Protein AF-A0A2E8R1P9-F1 (afdb_monomer_lite)

Radius of gyration: 27.0 Å; chains: 1; bounding box: 56×32×76 Å

Foldseek 3Di:
DLQVVLVVCVVVVNLVSSLVSLVVVCVVPVLPLSSLQSNLVSCVSVVVLVSSLVSLLSSCVNDQDDRCVVVVVPDPCLPSQLVSLVSSVVPPPLRLNSLQSNLVSCVVVVNLVSSLVSLVPRDPYDLVSLLSSLQSQLVSCVSVVNNVSNVVSNVSSVVSVCVDPVNVVPDPVVVVVLLVVLVVQPDPVLLVLAADADADPQAAAEEAQDDPPPVVVVCVVQVVDPLAQEDAAFCLLVQLQVPQPPPPNSNRHDYHVNLVVSVVSSCVSCVVRDDPNRHYYYYHHVCVSVVSVSCRSHPVHHYD

Secondary structure (DSSP, 8-state):
-HHHHHHHHHHTT-HHHHHHHHHHHHHH-TT-HHHHHHHHHHHHHTT-HHHHHHHHHHHHHHSSSSSSHHHHTT-S-HHHHHHHHHHHHTSS---HHHHHHHHHHHHHHT-HHHHHHHHTT--S--HHHHHHHHHHHHHHHHHTT-HHHHHHHHHHHHHHHHHSGGGTT--HHHHHHHHHHHHHH--HHHHHTSPP-PPPSSPPEEE-S--STTHHHHHHHHHT-TTEEEEES--HHHHHHTTSTTTTGGGTT--HHHHHHHHHHHHHHHGGG--TTPEEEEE-GGGGGGHHHHHHHSTT-EE-

pLDDT: mean 81.42, std 13.29, range [42.59, 97.38]

Sequence (304 aa):
MHNNLGTVWRDLRRVAEAAEAFRGALSLKPDFVKAHNNLGHALFDLGELDEAIAAFCRALELATCINLAGLSERANRVDITRKAIDRGLAIPAHDASLHLLAAKCEWCEGDFEAAVGRLEKVTGADERIAIEIAFELGQLHERLDAPERAMTAFTKGNRLASELPAHRAIDKNEFLGLIHAIDTASTPEWIEGWTSAPPAEDPPIFLLGFPRSGTTLTEQILAAHLALATIDEKPTLDAMLAEVPGYPAGMAGLGEAQVAALRGVYANAVAPFAAPGARIVDKMPLNIIHAAAMHRFFPGAKLV

Structure (mmCIF, N/CA/C/O backbone):
data_AF-A0A2E8R1P9-F1
#
_entry.id   AF-A0A2E8R1P9-F1
#
loop_
_atom_site.group_PDB
_atom_site.id
_atom_site.type_symbol
_atom_site.label_atom_id
_atom_site.label_alt_id
_atom_site.label_comp_id
_atom_site.label_asym_id
_atom_site.label_entity_id
_atom_site.label_seq_id
_atom_site.pdbx_PDB_ins_code
_atom_site.Cartn_x
_atom_site.Cartn_y
_atom_site.Cartn_z
_atom_site.occupancy
_atom_site.B_iso_or_equiv
_atom_site.auth_seq_id
_atom_site.auth_comp_id
_atom_site.auth_asym_id
_atom_site.auth_atom_id
_atom_site.pdbx_PDB_model_num
ATOM 1 N N . MET A 1 1 ? -6.010 15.146 -31.967 1.00 58.19 1 MET A N 1
ATOM 2 C CA . MET A 1 1 ? -7.208 14.329 -32.273 1.00 58.19 1 MET A CA 1
ATOM 3 C C . MET A 1 1 ? -6.854 12.874 -32.577 1.00 58.19 1 MET A C 1
ATOM 5 O O . MET A 1 1 ? -7.388 11.997 -31.916 1.00 58.19 1 MET A O 1
ATOM 9 N N . HIS A 1 2 ? -5.909 12.613 -33.487 1.00 68.69 2 HIS A N 1
ATOM 10 C CA . HIS A 1 2 ? -5.575 11.259 -33.958 1.00 68.69 2 HIS A CA 1
ATOM 11 C C . HIS A 1 2 ? -5.086 10.268 -32.881 1.00 68.69 2 HIS A C 1
ATOM 13 O O . HIS A 1 2 ? -5.498 9.117 -32.902 1.00 68.69 2 HIS A O 1
ATOM 19 N N . ASN A 1 3 ? -4.315 10.698 -31.873 1.00 63.34 3 ASN A N 1
ATOM 20 C CA . ASN A 1 3 ? -3.900 9.795 -30.785 1.00 63.34 3 ASN A CA 1
ATOM 21 C C . ASN A 1 3 ? -5.069 9.317 -29.907 1.00 63.34 3 ASN A C 1
ATOM 23 O O . ASN A 1 3 ? -5.127 8.150 -29.547 1.00 63.34 3 ASN A O 1
ATOM 27 N N . ASN A 1 4 ? -6.008 10.200 -29.559 1.00 68.19 4 ASN A N 1
ATOM 28 C CA . ASN A 1 4 ? -7.157 9.795 -28.742 1.00 68.19 4 ASN A CA 1
ATOM 29 C C . ASN A 1 4 ? -8.099 8.894 -29.549 1.00 68.19 4 ASN A C 1
ATOM 31 O O . ASN A 1 4 ? -8.647 7.944 -29.005 1.00 68.19 4 ASN A O 1
ATOM 35 N N . LEU A 1 5 ? -8.218 9.151 -30.855 1.00 76.38 5 LEU A N 1
ATOM 36 C CA . LEU A 1 5 ? -8.931 8.283 -31.786 1.00 76.38 5 LEU A CA 1
ATOM 37 C C . LEU A 1 5 ? -8.288 6.887 -31.866 1.00 76.38 5 LEU A C 1
ATOM 39 O O . LEU A 1 5 ? -8.998 5.894 -31.782 1.00 76.38 5 LEU A O 1
ATOM 43 N N . GLY A 1 6 ? -6.957 6.803 -31.951 1.00 72.56 6 GLY A N 1
ATOM 44 C CA . GLY A 1 6 ? -6.234 5.528 -31.923 1.00 72.56 6 GLY A CA 1
ATOM 45 C C . GLY A 1 6 ? -6.447 4.743 -30.624 1.00 72.56 6 GLY A C 1
ATOM 46 O O . GLY A 1 6 ? -6.637 3.531 -30.670 1.00 72.56 6 GLY A O 1
ATOM 47 N N . THR A 1 7 ? -6.504 5.418 -29.469 1.00 68.69 7 THR A N 1
ATOM 48 C CA . THR A 1 7 ? -6.853 4.761 -28.197 1.00 68.69 7 THR A CA 1
ATOM 49 C C . THR A 1 7 ? -8.260 4.166 -28.241 1.00 68.69 7 THR A C 1
ATOM 51 O O . THR A 1 7 ? -8.431 3.002 -27.897 1.00 68.69 7 THR A O 1
ATOM 54 N N . VAL A 1 8 ? -9.245 4.924 -28.736 1.00 76.12 8 VAL A N 1
ATOM 55 C CA . VAL A 1 8 ? -10.633 4.449 -28.879 1.00 76.12 8 VAL A CA 1
ATOM 56 C C . VAL A 1 8 ? -10.711 3.236 -29.813 1.00 76.12 8 VAL A C 1
ATOM 58 O O . VAL A 1 8 ? -11.402 2.270 -29.504 1.00 76.12 8 VAL A O 1
ATOM 61 N N . TRP A 1 9 ? -9.971 3.230 -30.925 1.00 76.12 9 TRP A N 1
ATOM 62 C CA . TRP A 1 9 ? -9.925 2.076 -31.832 1.00 76.12 9 TRP A CA 1
ATOM 63 C C . TRP A 1 9 ? -9.319 0.828 -31.188 1.00 76.12 9 TRP A C 1
ATOM 65 O O . TRP A 1 9 ? -9.836 -0.274 -31.378 1.00 76.12 9 TRP A O 1
ATOM 75 N N . ARG A 1 10 ? -8.268 0.996 -30.380 1.00 66.31 10 ARG A N 1
ATOM 76 C CA . ARG A 1 10 ? -7.652 -0.107 -29.637 1.00 66.31 10 ARG A CA 1
ATOM 77 C C . ARG A 1 10 ? -8.607 -0.696 -28.597 1.00 66.31 10 ARG A C 1
ATOM 79 O O . ARG A 1 10 ? -8.709 -1.918 -28.501 1.00 66.31 10 ARG A O 1
ATOM 86 N N . ASP A 1 11 ? -9.348 0.147 -27.878 1.00 70.62 11 ASP A N 1
ATOM 87 C CA . ASP A 1 11 ? -10.355 -0.292 -26.900 1.00 70.62 11 ASP A CA 1
ATOM 88 C C . ASP A 1 11 ? -11.513 -1.049 -27.582 1.00 70.62 11 ASP A C 1
ATOM 90 O O . ASP A 1 11 ? -12.077 -1.985 -27.017 1.00 70.62 11 ASP A O 1
ATOM 94 N N . LEU A 1 12 ? -11.795 -0.723 -28.849 1.00 78.50 12 LEU A N 1
ATOM 95 C CA . LEU A 1 12 ? -12.725 -1.443 -29.724 1.00 78.50 12 LEU A CA 1
ATOM 96 C C . LEU A 1 12 ? -12.114 -2.682 -30.412 1.00 78.50 12 LEU A C 1
ATOM 98 O O . LEU A 1 12 ? -12.748 -3.243 -31.305 1.00 78.50 12 LEU A O 1
ATOM 102 N N . ARG A 1 13 ? -10.902 -3.120 -30.030 1.00 76.00 13 ARG A N 1
ATOM 103 C CA . ARG A 1 13 ? -10.154 -4.252 -30.631 1.00 76.00 13 ARG A CA 1
ATOM 104 C C . ARG A 1 13 ? -9.859 -4.097 -32.134 1.00 76.00 13 ARG A C 1
ATOM 106 O O . ARG A 1 13 ? -9.511 -5.069 -32.800 1.00 76.00 13 ARG A O 1
ATOM 113 N N . ARG A 1 14 ? -9.955 -2.882 -32.675 1.00 81.88 14 ARG A N 1
ATOM 114 C CA . ARG A 1 14 ? -9.673 -2.544 -34.079 1.00 81.88 14 ARG A CA 1
ATOM 115 C C . ARG A 1 14 ? -8.242 -2.038 -34.207 1.00 81.88 14 ARG A C 1
ATOM 117 O O . ARG A 1 14 ? -7.970 -0.841 -34.290 1.00 81.88 14 ARG A O 1
ATOM 124 N N . VAL A 1 15 ? -7.313 -2.982 -34.091 1.00 76.19 15 VAL A N 1
ATOM 125 C CA . VAL A 1 15 ? -5.888 -2.703 -33.876 1.00 76.19 15 VAL A CA 1
ATOM 126 C C . VAL A 1 15 ? -5.211 -2.106 -35.120 1.00 76.19 15 VAL A C 1
ATOM 128 O O . VAL A 1 15 ? -4.392 -1.199 -34.986 1.00 76.19 15 VAL A O 1
ATOM 131 N N . ALA A 1 16 ? -5.597 -2.530 -36.327 1.00 84.69 16 ALA A N 1
ATOM 132 C CA . ALA A 1 16 ? -5.058 -1.989 -37.580 1.00 84.69 16 ALA A CA 1
ATOM 133 C C . ALA A 1 16 ? -5.421 -0.506 -37.763 1.00 84.69 16 ALA A C 1
ATOM 135 O O . ALA A 1 16 ? -4.580 0.329 -38.087 1.00 84.69 16 ALA A O 1
ATOM 136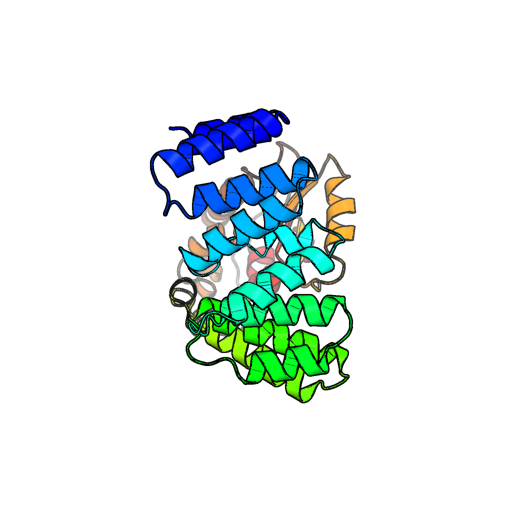 N N . GLU A 1 17 ? -6.668 -0.150 -37.465 1.00 84.00 17 GLU A N 1
ATOM 137 C CA . GLU A 1 17 ? -7.154 1.225 -37.532 1.00 84.00 17 GLU A CA 1
ATOM 138 C C . GLU A 1 17 ? -6.561 2.102 -36.423 1.00 84.00 17 GLU A C 1
ATOM 140 O O . GLU A 1 17 ? -6.338 3.298 -36.626 1.00 84.00 17 GLU A O 1
ATOM 145 N N . ALA A 1 18 ? -6.251 1.510 -35.266 1.00 81.94 18 ALA A N 1
ATOM 146 C CA . ALA A 1 18 ? -5.497 2.180 -34.216 1.00 81.94 18 ALA A CA 1
ATOM 147 C C . ALA A 1 18 ? -4.072 2.524 -34.682 1.00 81.94 18 ALA A C 1
ATOM 149 O O . ALA A 1 18 ? -3.645 3.668 -34.510 1.00 81.94 18 ALA A O 1
ATOM 150 N N . ALA A 1 19 ? -3.363 1.582 -35.317 1.00 87.25 19 ALA A N 1
ATOM 151 C CA . ALA A 1 19 ? -2.020 1.805 -35.855 1.00 87.25 19 ALA A CA 1
ATOM 152 C C . ALA A 1 19 ? -2.002 2.941 -36.892 1.00 87.25 19 ALA A C 1
ATOM 154 O O . ALA A 1 19 ? -1.191 3.861 -36.776 1.00 87.25 19 ALA A O 1
ATOM 155 N N . GLU A 1 20 ? -2.952 2.959 -37.829 1.00 89.19 20 GLU A N 1
ATOM 156 C CA . GLU A 1 20 ? -3.088 4.043 -38.812 1.00 89.19 20 GLU A CA 1
ATOM 157 C C . GLU A 1 20 ? -3.389 5.399 -38.162 1.00 89.19 20 GLU A C 1
ATOM 159 O O . GLU A 1 20 ? -2.803 6.424 -38.520 1.00 89.19 20 GLU A O 1
ATOM 164 N N . ALA A 1 21 ? -4.248 5.425 -37.140 1.00 85.50 21 ALA A N 1
ATOM 165 C CA . ALA A 1 21 ? -4.516 6.645 -36.389 1.00 85.50 21 ALA A CA 1
ATOM 166 C C . ALA A 1 21 ? -3.265 7.158 -35.651 1.00 85.50 21 ALA A C 1
ATOM 168 O O . ALA A 1 21 ? -3.039 8.370 -35.595 1.00 85.50 21 ALA A O 1
ATOM 169 N N . PHE A 1 22 ? -2.419 6.272 -35.117 1.00 84.88 22 PHE A N 1
ATOM 170 C CA . PHE A 1 22 ? -1.153 6.676 -34.505 1.00 84.88 22 PHE A CA 1
ATOM 171 C C . PHE A 1 22 ? -0.118 7.123 -35.545 1.00 84.88 22 PHE A C 1
ATOM 173 O O . PHE A 1 22 ? 0.503 8.165 -35.336 1.00 84.88 22 PHE A O 1
ATOM 180 N N . ARG A 1 23 ? 0.010 6.441 -36.694 1.00 90.12 23 ARG A N 1
ATOM 181 C CA . ARG A 1 23 ? 0.847 6.891 -37.827 1.00 90.12 23 ARG A CA 1
ATOM 182 C C . ARG A 1 23 ? 0.425 8.291 -38.298 1.00 90.12 23 ARG A C 1
ATOM 184 O O . ARG A 1 23 ? 1.276 9.162 -38.457 1.00 90.12 23 ARG A O 1
ATOM 191 N N . GLY A 1 24 ? -0.879 8.561 -38.392 1.00 87.19 24 GLY A N 1
ATOM 192 C CA . GLY A 1 24 ? -1.413 9.896 -38.693 1.00 87.19 24 GLY A CA 1
ATOM 193 C C . GLY A 1 24 ? -1.165 10.937 -37.591 1.00 87.19 24 GLY A C 1
ATOM 194 O O . GLY A 1 24 ? -0.965 12.119 -37.865 1.00 87.19 24 GLY A O 1
ATOM 195 N N . ALA A 1 25 ? -1.128 10.531 -36.318 1.00 84.00 25 ALA A N 1
ATOM 196 C CA . ALA A 1 25 ? -0.704 11.425 -35.238 1.00 84.00 25 ALA A CA 1
ATOM 197 C C . ALA A 1 25 ? 0.782 11.803 -35.371 1.00 84.00 25 ALA A C 1
ATOM 199 O O . ALA A 1 25 ? 1.143 12.953 -35.117 1.00 84.00 25 ALA A O 1
ATOM 200 N N . LEU A 1 26 ? 1.617 10.856 -35.800 1.00 86.38 26 LEU A N 1
ATOM 201 C CA . LEU A 1 26 ? 3.054 11.037 -35.994 1.00 86.38 26 LEU A CA 1
ATOM 202 C C . LEU A 1 26 ? 3.403 11.807 -37.267 1.00 86.38 26 LEU A C 1
ATOM 204 O O . LEU A 1 26 ? 4.366 12.564 -37.258 1.00 86.38 26 LEU A O 1
ATOM 208 N N . SER A 1 27 ? 2.608 11.702 -38.334 1.00 87.31 27 SER A N 1
ATOM 209 C CA . SER A 1 27 ? 2.796 12.541 -39.525 1.00 87.31 27 SER A CA 1
ATOM 210 C C . SER A 1 27 ? 2.558 14.025 -39.229 1.00 87.31 27 SER A C 1
ATOM 212 O O . SER A 1 27 ? 3.154 14.887 -39.866 1.00 87.31 27 SER A O 1
ATOM 214 N N . LEU A 1 28 ? 1.692 14.328 -38.256 1.00 85.56 28 LEU A N 1
ATOM 215 C CA . LEU A 1 28 ? 1.418 15.693 -37.798 1.00 85.56 28 LEU A CA 1
ATOM 216 C C . LEU A 1 28 ? 2.409 16.165 -36.732 1.00 85.56 28 LEU A C 1
ATOM 218 O O . LEU A 1 28 ? 2.755 17.343 -36.691 1.00 85.56 28 LEU A O 1
ATOM 222 N N . LYS A 1 29 ? 2.837 15.258 -35.851 1.00 78.06 29 LYS A N 1
ATOM 223 C CA . LYS A 1 29 ? 3.802 15.541 -34.792 1.00 78.06 29 LYS A CA 1
ATOM 224 C C . LYS A 1 29 ? 4.815 14.387 -34.673 1.00 78.06 29 LYS A C 1
ATOM 226 O O . LYS A 1 29 ? 4.595 13.468 -33.880 1.00 78.06 29 LYS A O 1
ATOM 231 N N . PRO A 1 30 ? 5.924 14.429 -35.440 1.00 81.25 30 PRO A N 1
ATOM 232 C CA . PRO A 1 30 ? 6.900 13.334 -35.508 1.00 81.25 30 PRO A CA 1
ATOM 233 C C . PRO A 1 30 ? 7.638 13.048 -34.199 1.00 81.25 30 PRO A C 1
ATOM 235 O O . PRO A 1 30 ? 8.170 11.956 -34.015 1.00 81.25 30 PRO A O 1
ATOM 238 N N . ASP A 1 31 ? 7.678 14.014 -33.287 1.00 76.69 31 ASP A N 1
ATOM 239 C CA . ASP A 1 31 ? 8.280 13.924 -31.958 1.00 76.69 31 ASP A CA 1
ATOM 240 C C . ASP A 1 31 ? 7.262 13.515 -30.871 1.00 76.69 31 ASP A C 1
ATOM 242 O O . ASP A 1 31 ? 7.547 13.578 -29.675 1.00 76.69 31 ASP A O 1
ATOM 246 N N . PHE A 1 32 ? 6.045 13.094 -31.246 1.00 79.56 32 PHE A N 1
ATOM 247 C CA . PHE A 1 32 ? 5.008 12.776 -30.269 1.00 79.56 32 PHE A CA 1
ATOM 248 C C . PHE A 1 32 ? 5.195 11.398 -29.626 1.00 79.56 32 PHE A C 1
ATOM 250 O O . PHE A 1 32 ? 4.604 10.399 -30.031 1.00 79.56 32 PHE A O 1
ATOM 257 N N . VAL A 1 33 ? 5.959 11.382 -28.538 1.00 71.44 33 VAL A N 1
ATOM 258 C CA . VAL A 1 33 ? 6.283 10.220 -27.692 1.00 71.44 33 VAL A CA 1
ATOM 259 C C . VAL A 1 33 ? 5.095 9.285 -27.448 1.00 71.44 33 VAL A C 1
ATOM 261 O O . VAL A 1 33 ? 5.195 8.078 -27.655 1.00 71.44 33 VAL A O 1
ATOM 264 N N . LYS A 1 34 ? 3.947 9.823 -27.010 1.00 73.06 34 LYS A N 1
ATOM 265 C CA . LYS A 1 34 ? 2.776 9.002 -26.663 1.00 73.06 34 LYS A CA 1
ATOM 266 C C . LYS A 1 34 ? 2.204 8.277 -27.885 1.00 73.06 34 LYS A C 1
ATOM 268 O O . LYS A 1 34 ? 1.755 7.144 -27.747 1.00 73.06 34 LYS A O 1
ATOM 273 N N . ALA A 1 35 ? 2.251 8.904 -29.061 1.00 78.88 35 ALA A N 1
ATOM 274 C CA . ALA A 1 35 ? 1.820 8.274 -30.304 1.00 78.88 35 ALA A CA 1
ATOM 275 C C . ALA A 1 35 ? 2.811 7.201 -30.774 1.00 78.88 35 ALA A C 1
ATOM 277 O O . ALA A 1 35 ? 2.356 6.145 -31.192 1.00 78.88 35 ALA A O 1
ATOM 278 N N . HIS A 1 36 ? 4.126 7.405 -30.622 1.00 77.00 36 HIS A N 1
ATOM 279 C CA . HIS A 1 36 ? 5.129 6.358 -30.883 1.00 77.00 36 HIS A CA 1
ATOM 280 C C . HIS A 1 36 ? 4.940 5.141 -29.975 1.00 77.00 36 HIS A C 1
ATOM 282 O O . HIS A 1 36 ? 4.923 4.010 -30.452 1.00 77.00 36 HIS A O 1
ATOM 288 N N . ASN A 1 37 ? 4.697 5.362 -28.681 1.00 69.62 37 ASN A N 1
ATOM 289 C CA . ASN A 1 37 ? 4.437 4.266 -27.752 1.00 69.62 37 ASN A CA 1
ATOM 290 C C . ASN A 1 37 ? 3.146 3.504 -28.085 1.00 69.62 37 ASN A C 1
ATOM 292 O O . ASN A 1 37 ? 3.112 2.277 -28.117 1.00 69.62 37 ASN A O 1
ATOM 296 N N . ASN A 1 38 ? 2.063 4.238 -28.329 1.00 75.56 38 ASN A N 1
ATOM 297 C CA . ASN A 1 38 ? 0.786 3.622 -28.658 1.00 75.56 38 ASN A CA 1
ATOM 298 C C . ASN A 1 38 ? 0.820 2.901 -30.015 1.00 75.56 38 ASN A C 1
ATOM 300 O O . ASN A 1 38 ? 0.183 1.857 -30.152 1.00 75.56 38 ASN A O 1
ATOM 304 N N . LEU A 1 39 ? 1.593 3.416 -30.979 1.00 80.31 39 LEU A N 1
ATOM 305 C CA . LEU A 1 39 ? 1.866 2.747 -32.248 1.00 80.31 39 LEU A CA 1
ATOM 306 C C . LEU A 1 39 ? 2.623 1.437 -32.025 1.00 80.31 39 LEU A C 1
ATOM 308 O O . LEU A 1 39 ? 2.191 0.414 -32.541 1.00 80.31 39 LEU A O 1
ATOM 312 N N . GLY A 1 40 ? 3.685 1.442 -31.215 1.00 74.06 40 GLY A N 1
ATOM 313 C CA . GLY A 1 40 ? 4.427 0.224 -30.888 1.00 74.06 40 GLY A CA 1
ATOM 314 C C . GLY A 1 40 ? 3.523 -0.873 -30.316 1.00 74.06 40 GLY A C 1
ATOM 315 O O . GLY A 1 40 ? 3.608 -2.024 -30.737 1.00 74.06 40 GLY A O 1
ATOM 316 N N . HIS A 1 41 ? 2.592 -0.519 -29.421 1.00 65.19 41 HIS A N 1
ATOM 317 C CA . HIS A 1 41 ? 1.617 -1.479 -28.889 1.00 65.19 41 HIS A CA 1
ATOM 318 C C . HIS A 1 41 ? 0.646 -1.995 -29.958 1.00 65.19 41 HIS A C 1
ATOM 320 O O . HIS A 1 41 ? 0.375 -3.189 -30.001 1.00 65.19 41 HIS A O 1
ATOM 326 N N . ALA A 1 42 ? 0.135 -1.120 -30.829 1.00 74.69 42 ALA A N 1
ATOM 327 C CA . ALA A 1 42 ? -0.771 -1.534 -31.899 1.00 74.69 42 ALA A CA 1
ATOM 328 C C . ALA A 1 42 ? -0.078 -2.464 -32.914 1.00 74.69 42 ALA A C 1
ATOM 330 O O . ALA A 1 42 ? -0.650 -3.469 -33.315 1.00 74.69 42 ALA A O 1
ATOM 331 N N . LEU A 1 43 ? 1.172 -2.177 -33.285 1.00 74.56 43 LEU A N 1
ATOM 332 C CA . LEU A 1 43 ? 1.963 -3.014 -34.195 1.00 74.56 43 LEU A CA 1
ATOM 333 C C . LEU A 1 43 ? 2.332 -4.362 -33.567 1.00 74.56 43 LEU A C 1
ATOM 335 O O . LEU A 1 43 ? 2.314 -5.387 -34.243 1.00 74.56 43 LEU A O 1
ATOM 339 N N . PHE A 1 44 ? 2.598 -4.378 -32.259 1.00 61.34 44 PHE A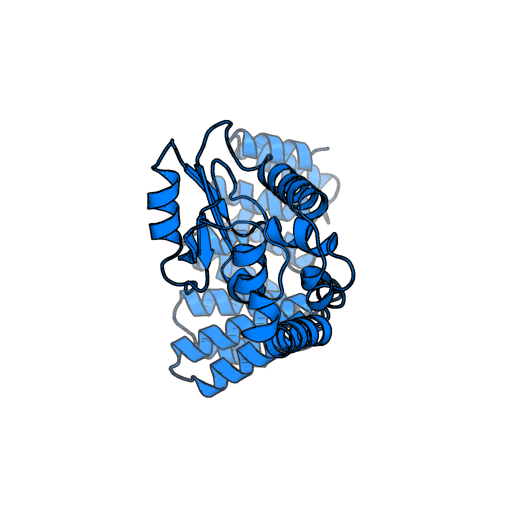 N 1
ATOM 340 C CA . PHE A 1 44 ? 2.807 -5.612 -31.506 1.00 61.34 44 PHE A CA 1
ATOM 341 C C . PHE A 1 44 ? 1.566 -6.513 -31.538 1.00 61.34 44 PHE A C 1
ATOM 343 O O . PHE A 1 44 ? 1.675 -7.695 -31.861 1.00 61.34 44 PHE A O 1
ATOM 350 N N . ASP A 1 45 ? 0.386 -5.947 -31.273 1.00 65.00 45 ASP A N 1
ATOM 351 C CA . ASP A 1 45 ? -0.891 -6.668 -31.310 1.00 65.00 45 ASP A CA 1
ATOM 352 C C . ASP A 1 45 ? -1.234 -7.191 -32.728 1.00 65.00 45 ASP A C 1
ATOM 354 O O . ASP A 1 45 ? -1.976 -8.164 -32.861 1.00 65.00 45 ASP A O 1
ATOM 358 N N . LEU A 1 46 ? -0.672 -6.585 -33.784 1.00 74.00 46 LEU A N 1
ATOM 359 C CA . LEU A 1 46 ? -0.779 -7.032 -35.185 1.00 74.00 46 LEU A CA 1
ATOM 360 C C . LEU A 1 46 ? 0.285 -8.068 -35.591 1.00 74.00 46 LEU A C 1
ATOM 362 O O . LEU A 1 46 ? 0.186 -8.650 -36.670 1.00 74.00 46 LEU A O 1
ATOM 366 N N . GLY A 1 47 ? 1.296 -8.311 -34.753 1.00 67.19 47 GLY A N 1
ATOM 367 C CA . GLY A 1 47 ? 2.430 -9.183 -35.074 1.00 67.19 47 GLY A CA 1
ATOM 368 C C . GLY A 1 47 ? 3.502 -8.540 -35.969 1.00 67.19 47 GLY A C 1
ATOM 369 O O . GLY A 1 47 ? 4.416 -9.235 -36.411 1.00 67.19 47 GLY A O 1
ATOM 370 N N . GLU A 1 48 ? 3.441 -7.228 -36.211 1.00 73.75 48 GLU A N 1
ATOM 371 C CA . GLU A 1 48 ? 4.423 -6.454 -36.988 1.00 73.75 48 GLU A CA 1
ATOM 372 C C . GLU A 1 48 ? 5.619 -6.064 -36.105 1.00 73.75 48 GLU A C 1
ATOM 374 O O . GLU A 1 48 ? 5.823 -4.910 -35.721 1.00 73.75 48 GLU A O 1
ATOM 379 N N . LEU A 1 49 ? 6.406 -7.071 -35.725 1.00 57.25 49 LEU A N 1
ATOM 380 C CA . LEU A 1 49 ? 7.383 -6.956 -34.640 1.00 57.25 49 LEU A CA 1
ATOM 381 C C . LEU A 1 49 ? 8.520 -5.961 -34.919 1.00 57.25 49 LEU A C 1
ATOM 383 O O . LEU A 1 49 ? 8.891 -5.203 -34.025 1.00 57.25 49 LEU A O 1
ATOM 387 N N . ASP A 1 50 ? 9.069 -5.935 -36.134 1.00 64.62 50 ASP A N 1
ATOM 388 C CA . ASP A 1 50 ? 10.196 -5.049 -36.466 1.00 64.62 50 ASP A CA 1
ATOM 389 C C . ASP A 1 50 ? 9.790 -3.566 -36.447 1.00 64.62 50 ASP A C 1
ATOM 391 O O . ASP A 1 50 ? 10.542 -2.707 -35.975 1.00 64.62 50 ASP A O 1
ATOM 395 N N . GLU A 1 51 ? 8.572 -3.264 -36.895 1.00 70.00 51 GLU A N 1
ATOM 396 C CA . GLU A 1 51 ? 8.019 -1.909 -36.879 1.00 70.00 51 GLU A CA 1
ATOM 397 C C . GLU A 1 51 ? 7.594 -1.489 -35.470 1.00 70.00 51 GLU A C 1
ATOM 399 O O . GLU A 1 51 ? 7.812 -0.341 -35.076 1.00 70.00 51 GLU A O 1
ATOM 404 N N . ALA A 1 52 ? 7.063 -2.426 -34.676 1.00 61.59 52 ALA A N 1
ATOM 405 C CA . ALA A 1 52 ? 6.779 -2.201 -33.263 1.00 61.59 52 ALA A CA 1
ATOM 406 C C . ALA A 1 52 ? 8.054 -1.802 -32.504 1.00 61.59 52 ALA A C 1
ATOM 408 O O . ALA A 1 52 ? 8.057 -0.800 -31.788 1.00 61.59 52 ALA A O 1
ATOM 409 N N . ILE A 1 53 ? 9.159 -2.530 -32.719 1.00 62.28 53 ILE A N 1
ATOM 410 C CA . ILE A 1 53 ? 10.472 -2.208 -32.139 1.00 62.28 53 ILE A CA 1
ATOM 411 C C . ILE A 1 53 ? 10.918 -0.811 -32.569 1.00 62.28 53 ILE A C 1
ATOM 413 O O . ILE A 1 53 ? 11.339 -0.027 -31.724 1.00 62.28 53 ILE A O 1
ATOM 417 N N . ALA A 1 54 ? 10.813 -0.472 -33.856 1.00 69.12 54 ALA A N 1
ATOM 418 C CA . ALA A 1 54 ? 11.201 0.848 -34.348 1.00 69.12 54 ALA A CA 1
ATOM 419 C C . ALA A 1 54 ? 10.380 1.979 -33.700 1.00 69.12 54 ALA A C 1
ATOM 421 O O . ALA A 1 54 ? 10.949 2.996 -33.300 1.00 69.12 54 ALA A O 1
ATOM 422 N N . ALA A 1 55 ? 9.068 1.788 -33.536 1.00 68.94 55 ALA A N 1
ATOM 423 C CA . ALA A 1 55 ? 8.186 2.751 -32.880 1.00 68.94 55 ALA A CA 1
ATOM 424 C C . ALA A 1 55 ? 8.512 2.906 -31.385 1.00 68.94 55 ALA A C 1
ATOM 426 O O . ALA A 1 55 ? 8.588 4.029 -30.883 1.00 68.94 55 ALA A O 1
ATOM 427 N N . PHE A 1 56 ? 8.789 1.808 -30.677 1.00 62.84 56 PHE A N 1
ATOM 428 C CA . PHE A 1 56 ? 9.241 1.872 -29.287 1.00 62.84 56 PHE A CA 1
ATOM 429 C C . PHE A 1 56 ? 10.612 2.541 -29.156 1.00 62.84 56 PHE A C 1
ATOM 431 O O . PHE A 1 56 ? 10.756 3.437 -28.330 1.00 62.84 56 PHE A O 1
ATOM 438 N N . CYS A 1 57 ? 11.590 2.199 -30.000 1.00 66.25 57 CYS A N 1
ATOM 439 C CA . CYS A 1 57 ? 12.891 2.875 -30.038 1.00 66.25 57 CYS A CA 1
ATOM 440 C C . CYS A 1 57 ? 12.729 4.380 -30.264 1.00 66.25 57 CYS A C 1
ATOM 442 O O . CYS A 1 57 ? 13.339 5.178 -29.558 1.00 66.25 57 CYS A O 1
ATOM 444 N N . ARG A 1 58 ? 11.844 4.784 -31.181 1.00 70.00 58 ARG A N 1
ATOM 445 C CA . ARG A 1 58 ? 11.607 6.202 -31.442 1.00 70.00 58 ARG A CA 1
ATOM 446 C C . ARG A 1 58 ? 10.907 6.905 -30.278 1.00 70.00 58 ARG A C 1
ATOM 448 O O . ARG A 1 58 ? 11.224 8.056 -29.995 1.00 70.00 58 ARG A O 1
ATOM 455 N N . ALA A 1 59 ? 10.006 6.226 -29.564 1.00 65.56 59 ALA A N 1
ATOM 456 C CA . ALA A 1 59 ? 9.432 6.744 -28.321 1.00 65.56 59 ALA A CA 1
ATOM 457 C C . ALA A 1 59 ? 10.515 6.982 -27.254 1.00 65.56 59 ALA A C 1
ATOM 459 O O . ALA A 1 59 ? 10.494 8.023 -26.600 1.00 65.56 59 ALA A O 1
ATOM 460 N N . LEU A 1 60 ? 11.465 6.049 -27.124 1.00 61.66 60 LEU A N 1
ATOM 461 C CA . LEU A 1 60 ? 12.580 6.118 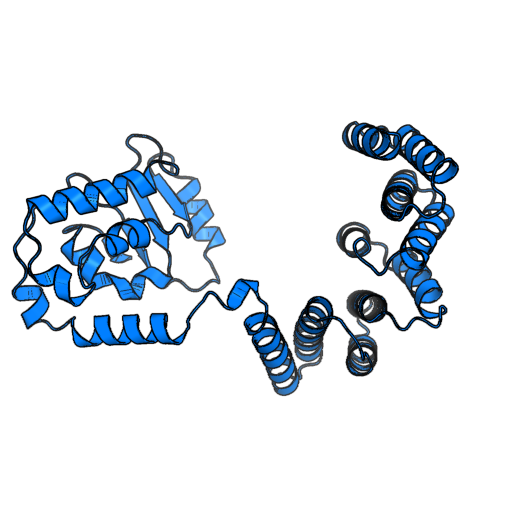-26.171 1.00 61.66 60 LEU A CA 1
ATOM 462 C C . LEU A 1 60 ? 13.572 7.231 -26.506 1.00 61.66 60 LEU A C 1
ATOM 464 O O . LEU A 1 60 ? 14.019 7.937 -25.611 1.00 61.66 60 LEU A O 1
ATOM 468 N N . GLU A 1 61 ? 13.866 7.432 -27.790 1.00 62.34 61 GLU A N 1
ATOM 469 C CA . GLU A 1 61 ? 14.700 8.540 -28.270 1.00 62.34 61 GLU A CA 1
ATOM 470 C C . GLU A 1 61 ? 14.093 9.921 -27.974 1.00 62.34 61 GLU A C 1
ATOM 472 O O . GLU A 1 61 ? 14.824 10.904 -27.861 1.00 62.34 61 GLU A O 1
ATOM 477 N N . LEU A 1 62 ? 12.760 10.015 -27.900 1.00 64.31 62 LEU A N 1
ATOM 478 C CA . LEU A 1 62 ? 12.030 11.285 -27.831 1.00 64.31 62 LEU A CA 1
ATOM 479 C C . LEU A 1 62 ? 11.575 11.676 -26.422 1.00 64.31 62 LEU A C 1
ATOM 481 O O . LEU A 1 62 ? 11.420 12.864 -26.147 1.00 64.31 62 LEU A O 1
ATOM 485 N N . ALA A 1 63 ? 11.348 10.716 -25.529 1.00 54.94 63 ALA A N 1
ATOM 486 C CA . ALA A 1 63 ? 11.260 10.993 -24.105 1.00 54.94 63 ALA A CA 1
ATOM 487 C C . ALA A 1 63 ? 11.649 9.766 -23.300 1.00 54.94 63 ALA A C 1
ATOM 489 O O . ALA A 1 63 ? 11.048 8.700 -23.431 1.00 54.94 63 ALA A O 1
ATOM 490 N N . THR A 1 64 ? 12.601 9.994 -22.407 1.00 52.56 64 THR A N 1
ATOM 491 C CA . THR A 1 64 ? 12.908 9.230 -21.202 1.00 52.56 64 THR A CA 1
ATOM 492 C C . THR A 1 64 ? 11.661 8.522 -20.638 1.00 52.56 64 THR A C 1
ATOM 494 O O . THR A 1 64 ? 10.813 9.096 -19.955 1.00 52.56 64 THR A O 1
ATOM 497 N N . CYS A 1 65 ? 11.540 7.256 -21.038 1.00 51.53 65 CYS A N 1
ATOM 498 C CA . CYS A 1 65 ? 11.100 6.085 -20.286 1.00 51.53 65 CYS A CA 1
ATOM 499 C C . CYS A 1 65 ? 9.866 6.180 -19.363 1.00 51.53 65 CYS A C 1
ATOM 501 O O . CYS A 1 65 ? 9.986 5.994 -18.156 1.00 51.53 65 CYS A O 1
ATOM 503 N N . ILE A 1 66 ? 8.648 6.314 -19.909 1.00 45.81 66 ILE A N 1
ATOM 504 C CA . ILE A 1 66 ? 7.409 6.052 -19.129 1.00 45.81 66 ILE A CA 1
ATOM 505 C C . ILE A 1 66 ? 6.653 4.773 -19.538 1.00 45.81 66 ILE A C 1
ATOM 507 O O . ILE A 1 66 ? 5.845 4.292 -18.754 1.00 45.81 66 ILE A O 1
ATOM 511 N N . ASN A 1 67 ? 6.921 4.142 -20.690 1.00 48.00 67 ASN A N 1
ATOM 512 C CA . ASN A 1 67 ? 6.008 3.095 -21.191 1.00 48.00 67 ASN A CA 1
ATOM 513 C C . ASN A 1 67 ? 6.603 1.717 -21.545 1.00 48.00 67 ASN A C 1
ATOM 515 O O . ASN A 1 67 ? 5.898 0.890 -22.114 1.00 48.00 67 ASN A O 1
ATOM 519 N N . LEU A 1 68 ? 7.841 1.396 -21.159 1.00 48.38 68 LEU A N 1
ATOM 520 C CA . LEU A 1 68 ? 8.383 0.044 -21.391 1.00 48.38 68 LEU A CA 1
ATOM 521 C C . LEU A 1 68 ? 7.928 -1.005 -20.358 1.00 48.38 68 LEU A C 1
ATOM 523 O O . LEU A 1 68 ? 7.928 -2.194 -20.669 1.00 48.38 68 LEU A O 1
ATOM 527 N N . ALA A 1 69 ? 7.466 -0.593 -19.172 1.00 43.53 69 ALA A N 1
ATOM 528 C CA . ALA A 1 69 ? 6.988 -1.519 -18.136 1.00 43.53 69 ALA A CA 1
ATOM 529 C C . ALA A 1 69 ? 5.791 -2.374 -18.606 1.00 43.53 69 ALA A C 1
ATOM 531 O O . ALA A 1 69 ? 5.717 -3.562 -18.304 1.00 43.53 69 ALA A O 1
ATOM 532 N N . GLY A 1 70 ? 4.901 -1.801 -19.427 1.00 49.00 70 GLY A N 1
ATOM 533 C CA . GLY A 1 70 ? 3.743 -2.513 -19.975 1.00 49.00 70 GLY A CA 1
ATOM 534 C C . GLY A 1 70 ? 4.078 -3.534 -21.070 1.00 49.00 70 GLY A C 1
ATOM 535 O O . GLY A 1 70 ? 3.250 -4.399 -21.353 1.00 49.00 70 GLY A O 1
ATOM 536 N N . LEU A 1 71 ? 5.269 -3.452 -21.680 1.00 47.41 71 LEU A N 1
ATOM 537 C CA . LEU A 1 71 ? 5.732 -4.432 -22.666 1.00 47.41 71 LEU A CA 1
ATOM 538 C C . LEU A 1 71 ? 6.251 -5.701 -21.974 1.00 47.41 71 LEU A C 1
ATOM 540 O O . LEU A 1 71 ? 5.913 -6.807 -22.389 1.00 47.41 71 LEU A O 1
ATOM 544 N N . SER A 1 72 ? 7.012 -5.535 -20.888 1.00 48.12 72 SER A N 1
ATOM 545 C CA . SER A 1 72 ? 7.645 -6.642 -20.160 1.00 48.12 72 SER A CA 1
ATOM 546 C C . SER A 1 72 ? 6.661 -7.505 -19.366 1.00 48.12 72 SER A C 1
ATOM 548 O O . SER A 1 72 ? 6.868 -8.707 -19.264 1.00 48.12 72 SER A O 1
ATOM 550 N N . GLU A 1 73 ? 5.573 -6.936 -18.837 1.00 44.22 73 GLU A N 1
ATOM 551 C CA . GLU A 1 73 ? 4.583 -7.711 -18.065 1.00 44.22 73 GLU A CA 1
ATOM 552 C C . GLU A 1 73 ? 3.619 -8.530 -18.941 1.00 44.22 73 GLU A C 1
ATOM 554 O O . GLU A 1 73 ? 3.038 -9.507 -18.474 1.00 44.22 73 GLU A O 1
ATOM 559 N N . ARG A 1 74 ? 3.412 -8.143 -20.211 1.00 42.59 74 ARG A N 1
ATOM 560 C CA . ARG A 1 74 ? 2.366 -8.736 -21.073 1.00 42.59 74 ARG A CA 1
ATOM 561 C C . ARG A 1 74 ? 2.898 -9.537 -22.255 1.00 42.59 74 ARG A C 1
ATOM 563 O O . ARG A 1 74 ? 2.150 -10.341 -22.810 1.00 42.59 74 ARG A O 1
ATOM 570 N N . ALA A 1 75 ? 4.163 -9.367 -22.629 1.00 45.06 75 ALA A N 1
ATOM 571 C CA . ALA A 1 75 ? 4.792 -10.156 -23.675 1.00 45.06 75 ALA A CA 1
ATOM 572 C C . ALA A 1 75 ? 5.736 -11.181 -23.044 1.00 45.06 75 ALA A C 1
ATOM 574 O O . ALA A 1 75 ? 6.828 -10.851 -22.598 1.00 45.06 75 ALA A O 1
ATOM 575 N N . ASN A 1 76 ? 5.338 -12.450 -23.075 1.00 53.25 76 ASN A N 1
ATOM 576 C CA . ASN A 1 76 ? 6.161 -13.625 -22.769 1.00 53.25 76 ASN A CA 1
ATOM 577 C C . ASN A 1 76 ? 7.314 -13.813 -23.801 1.00 53.25 76 ASN A C 1
ATOM 579 O O . ASN A 1 76 ? 7.503 -14.901 -24.341 1.00 53.25 76 ASN A O 1
ATOM 583 N N . ARG A 1 77 ? 7.987 -12.718 -24.193 1.00 57.31 77 ARG A N 1
ATOM 584 C CA . ARG A 1 77 ? 8.887 -12.551 -25.348 1.00 57.31 77 ARG A CA 1
ATOM 585 C C . ARG A 1 77 ? 9.982 -11.523 -25.033 1.00 57.31 77 ARG A C 1
ATOM 587 O O . ARG A 1 77 ? 10.005 -10.410 -25.558 1.00 57.31 77 ARG A O 1
ATOM 594 N N . VAL A 1 78 ? 10.891 -11.921 -24.142 1.00 59.50 78 VAL A N 1
ATOM 595 C CA . VAL A 1 78 ? 12.063 -11.139 -23.695 1.00 59.50 78 VAL A CA 1
ATOM 596 C C . VAL A 1 78 ? 12.963 -10.717 -24.875 1.00 59.50 78 VAL A C 1
ATOM 598 O O . VAL A 1 78 ? 13.615 -9.676 -24.825 1.00 59.50 78 VAL A O 1
ATOM 601 N N . ASP A 1 79 ? 12.922 -11.460 -25.987 1.00 61.34 79 ASP A N 1
ATOM 602 C CA . ASP A 1 79 ? 13.714 -11.250 -27.203 1.00 61.34 79 ASP A CA 1
ATOM 603 C C . ASP A 1 79 ? 13.478 -9.894 -27.890 1.00 61.34 79 ASP A C 1
ATOM 605 O O . ASP A 1 79 ? 14.412 -9.283 -28.413 1.00 61.34 79 ASP A O 1
ATOM 609 N N . ILE A 1 80 ? 12.237 -9.405 -27.890 1.00 59.09 80 ILE A N 1
ATOM 610 C CA . ILE A 1 80 ? 11.859 -8.137 -28.535 1.00 59.09 80 ILE A CA 1
ATOM 611 C C . ILE A 1 80 ? 12.275 -6.954 -27.655 1.00 59.09 80 ILE A C 1
ATOM 613 O O . ILE A 1 80 ? 12.864 -5.984 -28.138 1.00 59.09 80 ILE A O 1
ATOM 617 N N . THR A 1 81 ? 12.011 -7.066 -26.354 1.00 61.09 81 THR A N 1
ATOM 618 C CA . THR A 1 81 ? 12.357 -6.056 -25.350 1.00 61.09 81 THR A CA 1
ATOM 619 C C . THR A 1 81 ? 13.870 -5.854 -25.278 1.00 61.09 81 THR A C 1
ATOM 621 O O . THR A 1 81 ? 14.335 -4.714 -25.293 1.00 61.09 81 THR A O 1
ATOM 624 N N . ARG A 1 82 ? 14.649 -6.944 -25.315 1.00 68.12 82 ARG A N 1
ATOM 625 C CA . ARG A 1 82 ? 16.119 -6.910 -25.335 1.00 68.12 82 ARG A CA 1
ATOM 626 C C . ARG A 1 82 ? 16.659 -6.099 -26.516 1.00 68.12 82 ARG A C 1
ATOM 628 O O . ARG A 1 82 ? 17.439 -5.178 -26.311 1.00 68.12 82 ARG A O 1
ATOM 635 N N . LYS A 1 83 ? 16.166 -6.347 -27.736 1.00 66.75 83 LYS A N 1
ATOM 636 C CA . LYS A 1 83 ? 16.598 -5.615 -28.945 1.00 66.75 83 LYS A CA 1
ATOM 637 C C . LYS A 1 83 ? 16.319 -4.112 -28.874 1.00 66.75 83 LYS A C 1
ATOM 639 O O . LYS A 1 83 ? 17.128 -3.315 -29.351 1.00 66.75 83 LYS A O 1
ATOM 644 N N . ALA A 1 84 ? 15.175 -3.719 -28.314 1.00 63.34 84 ALA A N 1
ATOM 645 C CA . ALA A 1 84 ? 14.827 -2.310 -28.146 1.00 63.34 84 ALA A CA 1
ATOM 646 C C . ALA A 1 84 ? 15.732 -1.626 -27.108 1.00 63.34 84 ALA A C 1
ATOM 648 O O . ALA A 1 84 ? 16.190 -0.504 -27.331 1.00 63.34 84 ALA A O 1
ATOM 649 N N . ILE A 1 85 ? 16.033 -2.325 -26.010 1.00 66.94 85 ILE A N 1
ATOM 650 C CA . ILE A 1 85 ? 16.940 -1.856 -24.960 1.00 66.94 85 ILE A CA 1
ATOM 651 C C . ILE A 1 85 ? 18.377 -1.740 -25.478 1.00 66.94 85 ILE A C 1
ATOM 653 O O . ILE A 1 85 ? 18.994 -0.703 -25.262 1.00 66.94 85 ILE A O 1
ATOM 657 N N . ASP A 1 86 ? 18.896 -2.737 -26.200 1.00 70.81 86 ASP A N 1
ATOM 658 C CA . ASP A 1 86 ? 20.260 -2.715 -26.751 1.00 70.81 86 ASP A CA 1
ATOM 659 C C . ASP A 1 86 ? 20.469 -1.518 -27.689 1.00 70.81 86 ASP A C 1
ATOM 661 O O . ASP A 1 86 ? 21.499 -0.845 -27.644 1.00 70.81 86 ASP A O 1
ATOM 665 N N . ARG A 1 87 ? 19.453 -1.199 -28.503 1.00 65.38 87 ARG A N 1
ATOM 666 C CA . ARG A 1 87 ? 19.448 0.003 -29.347 1.00 65.38 87 ARG A CA 1
ATOM 667 C C . ARG A 1 87 ? 19.391 1.292 -28.530 1.00 65.38 87 ARG A C 1
ATOM 669 O O . ARG A 1 87 ? 20.088 2.240 -28.873 1.00 65.38 87 ARG A O 1
ATOM 676 N N . GLY A 1 88 ? 18.596 1.327 -27.461 1.00 64.12 88 GLY A N 1
ATOM 677 C CA . GLY A 1 88 ? 18.502 2.482 -26.564 1.00 64.12 88 GLY A CA 1
ATOM 678 C C . GLY A 1 88 ? 19.797 2.748 -25.790 1.00 64.12 88 GLY A C 1
ATOM 679 O O . GLY A 1 88 ? 20.236 3.889 -25.717 1.00 64.12 88 GLY A O 1
ATOM 680 N N . LEU A 1 89 ? 20.454 1.703 -25.278 1.00 67.00 89 LEU A N 1
ATOM 681 C CA . LEU A 1 89 ? 21.733 1.799 -24.561 1.00 67.00 89 LEU A CA 1
ATOM 682 C C . LEU A 1 89 ? 22.904 2.222 -25.464 1.00 67.00 89 LEU A C 1
ATOM 684 O O . LEU A 1 89 ? 23.910 2.719 -24.964 1.00 67.00 89 LEU A O 1
ATOM 688 N N . ALA A 1 90 ? 22.790 2.042 -26.785 1.00 65.56 90 ALA A N 1
ATOM 689 C CA . ALA A 1 90 ? 23.769 2.545 -27.751 1.00 65.56 90 ALA A CA 1
ATOM 690 C C . ALA A 1 90 ? 23.718 4.078 -27.914 1.00 65.56 90 ALA A C 1
ATOM 692 O O . ALA A 1 90 ? 24.626 4.668 -28.505 1.00 65.56 90 ALA A O 1
ATOM 693 N N . ILE A 1 91 ? 22.674 4.734 -27.396 1.00 58.94 91 ILE A N 1
ATOM 694 C CA . ILE A 1 91 ? 22.540 6.189 -27.397 1.00 58.94 91 ILE A CA 1
ATOM 695 C C . ILE A 1 91 ? 23.257 6.728 -26.146 1.00 58.94 91 ILE A C 1
ATOM 697 O O . ILE A 1 91 ? 22.933 6.310 -25.039 1.00 58.94 91 ILE A O 1
ATOM 701 N N . PRO A 1 92 ? 24.207 7.679 -26.265 1.00 52.97 92 PRO A N 1
ATOM 702 C CA . PRO A 1 92 ? 25.051 8.121 -25.145 1.00 52.97 92 PRO A CA 1
ATOM 703 C C . PRO A 1 92 ? 24.320 8.764 -23.956 1.00 52.97 92 PRO A C 1
ATOM 705 O O . PRO A 1 92 ? 24.957 9.061 -22.945 1.00 52.97 92 PRO A O 1
ATOM 708 N N . ALA A 1 93 ? 23.009 8.992 -24.042 1.00 53.78 93 ALA A N 1
ATOM 709 C CA . ALA A 1 93 ? 22.208 9.407 -22.902 1.00 53.78 93 ALA A CA 1
ATOM 710 C C . ALA A 1 93 ? 22.015 8.196 -21.977 1.00 53.78 93 ALA A C 1
ATOM 712 O O . ALA A 1 93 ? 21.157 7.351 -22.212 1.00 53.78 93 ALA A O 1
ATOM 713 N N . HIS A 1 94 ? 22.861 8.106 -20.948 1.00 59.22 94 HIS A N 1
ATOM 714 C CA . HIS A 1 94 ? 22.829 7.075 -19.909 1.00 59.22 94 HIS A CA 1
ATOM 715 C C . HIS A 1 94 ? 21.572 7.248 -19.046 1.00 59.22 94 HIS A C 1
ATOM 717 O O . HIS A 1 94 ? 21.620 7.767 -17.934 1.00 59.22 94 HIS A O 1
ATOM 723 N N . ASP A 1 95 ? 20.424 6.872 -19.597 1.00 71.50 95 ASP A N 1
ATOM 724 C CA . ASP A 1 95 ? 19.143 6.939 -18.915 1.00 71.50 95 ASP A CA 1
ATOM 725 C C . ASP A 1 95 ? 19.059 5.788 -17.908 1.00 71.50 95 ASP A C 1
ATOM 727 O O . ASP A 1 95 ? 18.989 4.610 -18.274 1.00 71.50 95 ASP A O 1
ATOM 731 N N . ALA A 1 96 ? 19.076 6.133 -16.621 1.00 75.94 96 ALA A N 1
ATOM 732 C CA . ALA A 1 96 ? 18.938 5.199 -15.508 1.00 75.94 96 ALA A CA 1
ATOM 733 C C . ALA A 1 96 ? 17.751 4.232 -15.673 1.00 75.94 96 ALA A C 1
ATOM 735 O O . ALA A 1 96 ? 17.824 3.069 -15.271 1.00 75.94 96 ALA A O 1
ATOM 736 N N . SER A 1 97 ? 16.684 4.691 -16.324 1.00 70.94 97 SER A N 1
ATOM 737 C CA . SER A 1 97 ? 15.479 3.908 -16.581 1.00 70.94 97 SER A CA 1
ATOM 738 C C . SER A 1 97 ? 15.726 2.767 -17.576 1.00 70.94 97 SER A C 1
ATOM 740 O O . SER A 1 97 ? 15.194 1.671 -17.404 1.00 70.94 97 SER A O 1
ATOM 742 N N . LEU A 1 98 ? 16.564 2.983 -18.600 1.00 72.62 98 LEU A N 1
ATOM 743 C CA . LEU A 1 98 ? 16.934 1.938 -19.564 1.00 72.62 98 LEU A CA 1
ATOM 744 C C . LEU A 1 98 ? 17.775 0.848 -18.902 1.00 72.62 98 LEU A C 1
ATOM 746 O O . LEU A 1 98 ? 17.575 -0.336 -19.169 1.00 72.62 98 LEU A O 1
ATOM 750 N N . HIS A 1 99 ? 18.681 1.235 -18.002 1.00 81.12 99 HIS A N 1
ATOM 751 C CA . HIS A 1 99 ? 19.460 0.276 -17.226 1.00 81.12 99 HIS A CA 1
ATOM 752 C C . HIS A 1 99 ? 18.578 -0.569 -16.302 1.00 81.12 99 HIS A C 1
ATOM 754 O O . HIS A 1 99 ? 18.779 -1.780 -16.231 1.00 81.12 99 HIS A O 1
ATOM 760 N N . LEU A 1 100 ? 17.575 0.038 -15.659 1.00 76.44 100 LEU A N 1
ATOM 761 C CA . LEU A 1 100 ? 16.595 -0.685 -14.847 1.00 76.44 100 LEU A CA 1
ATOM 762 C C . LEU A 1 100 ? 15.796 -1.706 -15.665 1.00 76.44 100 LEU A C 1
ATOM 764 O O . LEU A 1 100 ? 15.601 -2.841 -15.238 1.00 76.44 100 LEU A O 1
ATOM 768 N N . LEU A 1 101 ? 15.372 -1.337 -16.869 1.00 72.31 101 LEU A N 1
ATOM 769 C CA . LEU A 1 101 ? 14.630 -2.241 -17.747 1.00 72.31 101 LEU A CA 1
ATOM 770 C C . LEU A 1 101 ? 15.500 -3.376 -18.295 1.00 72.31 101 LEU A C 1
ATOM 772 O O . LEU A 1 101 ? 15.034 -4.512 -18.397 1.00 72.31 101 LEU A O 1
ATOM 776 N N . ALA A 1 102 ? 16.763 -3.094 -18.612 1.00 77.38 102 ALA A N 1
ATOM 777 C CA . ALA A 1 102 ? 17.709 -4.118 -19.039 1.00 77.38 102 ALA A CA 1
ATOM 778 C C . ALA A 1 102 ? 17.973 -5.137 -17.922 1.00 77.38 102 ALA A C 1
ATOM 780 O O . ALA A 1 102 ? 17.990 -6.335 -18.203 1.00 77.38 102 ALA A O 1
ATOM 781 N N . ALA A 1 103 ? 18.083 -4.662 -16.676 1.00 80.62 103 ALA A N 1
ATOM 782 C CA . ALA A 1 103 ? 18.231 -5.499 -15.489 1.00 80.62 103 ALA A CA 1
ATOM 783 C C . ALA A 1 103 ? 17.016 -6.408 -15.263 1.00 80.62 103 ALA A C 1
ATOM 785 O O . ALA A 1 103 ? 17.176 -7.594 -14.998 1.00 80.62 103 ALA A O 1
ATOM 786 N N . LYS A 1 104 ? 15.794 -5.903 -15.473 1.00 75.50 104 LYS A N 1
ATOM 787 C CA . LYS A 1 104 ? 14.573 -6.731 -15.425 1.00 75.50 104 LYS A CA 1
ATOM 788 C C . LYS A 1 104 ? 14.534 -7.802 -16.521 1.00 75.50 104 LYS A C 1
ATOM 790 O O . LYS A 1 104 ? 14.024 -8.893 -16.299 1.00 75.50 104 LYS A O 1
ATOM 795 N N . CYS A 1 105 ? 15.090 -7.527 -17.701 1.00 71.56 105 CYS A N 1
ATOM 796 C CA . CYS A 1 105 ? 15.222 -8.554 -18.738 1.00 71.56 105 CYS A CA 1
ATOM 797 C C . CYS A 1 105 ? 16.276 -9.605 -18.356 1.00 71.56 105 CYS A C 1
ATOM 799 O O . CYS A 1 105 ? 16.041 -10.795 -18.538 1.00 71.56 105 CYS A O 1
ATOM 801 N N . GLU A 1 106 ? 17.416 -9.175 -17.800 1.00 80.12 106 GLU A N 1
ATOM 802 C CA . GLU A 1 106 ? 18.470 -10.063 -17.277 1.00 80.12 106 GLU A CA 1
ATOM 803 C C . GLU A 1 106 ? 17.916 -10.964 -16.162 1.00 80.12 106 GLU A C 1
ATOM 805 O O . GLU A 1 106 ? 18.139 -12.171 -16.180 1.00 80.12 106 GLU A O 1
ATOM 810 N N . TRP A 1 107 ? 17.066 -10.420 -15.286 1.00 76.06 107 TRP A N 1
ATOM 811 C CA . TRP A 1 107 ? 16.299 -11.196 -14.313 1.00 76.06 107 TRP A CA 1
ATOM 812 C C . TRP A 1 107 ? 15.453 -12.291 -14.970 1.00 76.06 107 TRP A C 1
ATOM 814 O O . TRP A 1 107 ? 15.499 -13.444 -14.543 1.00 76.06 107 TRP A O 1
ATOM 824 N N . CYS A 1 108 ? 14.661 -11.956 -15.994 1.00 69.81 108 CYS A N 1
ATOM 825 C CA . CYS A 1 108 ? 13.814 -12.934 -16.686 1.00 69.81 108 CYS A CA 1
ATOM 826 C C . CYS A 1 108 ? 14.625 -14.043 -17.372 1.00 69.81 108 CYS A C 1
ATOM 828 O O . CYS A 1 108 ? 14.138 -15.164 -17.498 1.00 69.81 108 CYS A O 1
ATOM 830 N N . GLU A 1 109 ? 15.846 -13.738 -17.806 1.00 77.12 109 GLU A N 1
ATOM 831 C CA . GLU A 1 109 ? 16.788 -14.696 -18.395 1.00 77.12 109 GLU A CA 1
ATOM 832 C C . GLU A 1 109 ? 17.554 -15.511 -17.336 1.00 77.12 109 GLU A C 1
ATOM 834 O O . GLU A 1 109 ? 18.200 -16.502 -17.675 1.00 77.12 109 GLU A O 1
ATOM 839 N N . GLY A 1 110 ? 17.451 -15.135 -16.058 1.00 80.06 110 GLY A N 1
ATOM 840 C CA . GLY A 1 110 ? 18.150 -15.766 -14.939 1.00 80.06 110 GLY A CA 1
ATOM 841 C C . GLY A 1 110 ? 19.581 -15.264 -14.720 1.00 80.06 110 GLY A C 1
ATOM 842 O O . GLY A 1 110 ? 20.294 -15.825 -13.890 1.00 80.06 110 GLY A O 1
ATOM 843 N N . ASP A 1 111 ? 20.009 -14.214 -15.426 1.00 91.50 111 ASP A N 1
ATOM 844 C CA . ASP A 1 111 ? 21.337 -13.606 -15.281 1.00 91.50 111 ASP A CA 1
ATOM 845 C C . ASP A 1 111 ? 21.330 -12.503 -14.207 1.00 91.50 111 ASP A C 1
ATOM 847 O O . ASP A 1 111 ? 21.405 -11.300 -14.472 1.00 91.50 111 ASP A O 1
ATOM 851 N N . PHE A 1 112 ? 21.177 -12.924 -12.951 1.00 91.62 112 PHE A N 1
ATOM 852 C CA . PHE A 1 112 ? 21.039 -12.004 -11.819 1.00 91.62 112 PHE A CA 1
ATOM 853 C C . PHE A 1 112 ? 22.322 -11.204 -11.531 1.00 91.62 112 PHE A C 1
ATOM 855 O O . PHE A 1 112 ? 22.245 -10.046 -11.124 1.00 91.62 112 PHE A O 1
ATOM 862 N N . GLU A 1 113 ? 23.501 -11.787 -11.764 1.00 95.81 113 GLU A N 1
ATOM 863 C CA . GLU A 1 113 ? 24.797 -11.112 -11.581 1.00 95.81 113 GLU A CA 1
ATOM 864 C C . GLU A 1 113 ? 24.970 -9.956 -12.578 1.00 95.81 113 GLU A C 1
ATOM 866 O O . GLU A 1 113 ? 25.370 -8.854 -12.187 1.00 95.81 113 GLU A O 1
ATOM 871 N N . ALA A 1 114 ? 24.609 -10.159 -13.854 1.00 92.62 114 ALA A N 1
ATOM 872 C CA . ALA A 1 114 ? 24.631 -9.086 -14.847 1.00 92.62 114 ALA A CA 1
ATOM 873 C C . ALA A 1 114 ? 23.670 -7.948 -14.474 1.00 92.62 114 ALA A C 1
ATOM 875 O O . ALA A 1 114 ? 24.063 -6.776 -14.522 1.00 92.62 114 ALA A O 1
ATOM 876 N N . ALA A 1 115 ? 22.457 -8.292 -14.025 1.00 87.81 115 ALA A N 1
ATOM 877 C CA . ALA A 1 115 ? 21.456 -7.328 -13.575 1.00 87.81 115 ALA A CA 1
ATOM 878 C C . ALA A 1 115 ? 21.965 -6.459 -12.415 1.00 87.81 115 ALA A C 1
ATOM 880 O O . ALA A 1 115 ? 21.874 -5.228 -12.469 1.00 87.81 115 ALA A O 1
ATOM 881 N N . VAL A 1 116 ? 22.574 -7.076 -11.397 1.00 96.19 116 VAL A N 1
ATOM 882 C CA . VAL A 1 116 ? 23.194 -6.359 -10.271 1.00 96.19 116 VAL A CA 1
ATOM 883 C C . VAL A 1 116 ? 24.316 -5.453 -10.764 1.00 96.19 116 VAL A C 1
ATOM 885 O O . VAL A 1 116 ? 24.290 -4.244 -10.522 1.00 96.19 116 VAL A O 1
ATOM 888 N N . GLY A 1 117 ? 25.280 -6.008 -11.504 1.00 94.25 117 GLY A N 1
ATOM 889 C CA . GLY A 1 117 ? 26.449 -5.264 -11.972 1.00 94.25 117 GLY A CA 1
ATOM 890 C C . GLY A 1 117 ? 26.095 -4.103 -12.905 1.00 94.25 117 GLY A C 1
ATOM 891 O O . GLY A 1 117 ? 26.853 -3.134 -13.006 1.00 94.25 117 GLY A O 1
ATOM 892 N N . ARG A 1 118 ? 24.946 -4.177 -13.583 1.00 91.94 118 ARG A N 1
ATOM 893 C CA . ARG A 1 118 ? 24.380 -3.084 -14.370 1.00 91.94 118 ARG A CA 1
ATOM 894 C C . ARG A 1 118 ? 23.798 -1.994 -13.481 1.00 91.94 118 ARG A C 1
ATOM 896 O O . ARG A 1 118 ? 24.139 -0.828 -13.670 1.00 91.94 118 ARG A O 1
ATOM 903 N N . LEU A 1 119 ? 22.927 -2.363 -12.546 1.00 91.94 119 LEU A N 1
ATOM 904 C CA . LEU A 1 119 ? 22.217 -1.419 -11.685 1.00 91.94 119 LEU A CA 1
ATOM 905 C C . LEU A 1 119 ? 23.152 -0.661 -10.739 1.00 91.94 119 LEU A C 1
ATOM 907 O O . LEU A 1 119 ? 22.969 0.537 -10.534 1.00 91.94 119 LEU A O 1
ATOM 911 N N . GLU A 1 120 ? 24.194 -1.311 -10.219 1.00 93.38 120 GLU A N 1
ATOM 912 C CA . GLU A 1 120 ? 25.177 -0.677 -9.327 1.00 93.38 120 GLU A CA 1
ATOM 913 C C . GLU A 1 120 ? 25.994 0.433 -10.010 1.00 93.38 120 GLU A C 1
ATOM 915 O O . GLU A 1 120 ? 26.521 1.319 -9.339 1.00 93.38 120 GLU A O 1
ATOM 920 N N . LYS A 1 121 ? 26.079 0.416 -11.346 1.00 90.44 121 LYS A N 1
ATOM 921 C CA . LYS A 1 121 ? 26.796 1.425 -12.143 1.00 90.44 121 LYS A CA 1
ATOM 922 C C . LYS A 1 121 ? 25.920 2.608 -12.545 1.00 90.44 121 LYS A C 1
ATOM 924 O O . LYS A 1 121 ? 26.435 3.581 -13.097 1.00 90.44 121 LYS A O 1
ATOM 929 N N . VAL A 1 122 ? 24.612 2.534 -12.306 1.00 88.44 122 VAL A N 1
ATOM 930 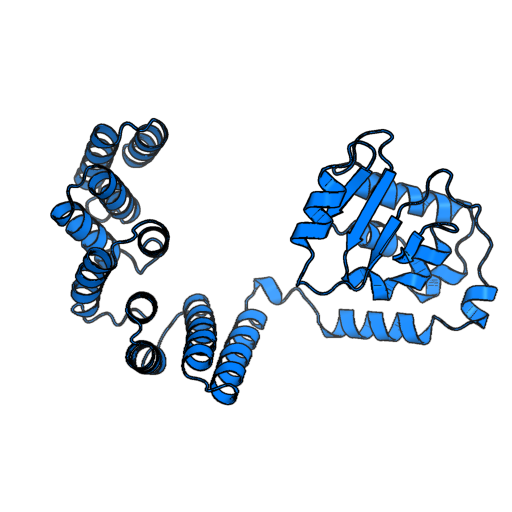C CA . VAL A 1 122 ? 23.690 3.610 -12.666 1.00 88.44 122 VAL A CA 1
ATOM 931 C C . VAL A 1 122 ? 23.936 4.819 -11.770 1.00 88.44 122 VAL A C 1
ATOM 933 O O . VAL A 1 122 ? 23.929 4.730 -10.544 1.00 88.44 122 VAL A O 1
ATOM 936 N N . THR A 1 123 ? 24.125 5.977 -12.397 1.00 84.12 123 THR A N 1
ATOM 937 C CA . THR A 1 123 ? 24.305 7.267 -11.723 1.00 84.12 123 THR A CA 1
ATOM 938 C C . THR A 1 123 ? 23.361 8.296 -12.336 1.00 84.12 123 THR A C 1
ATOM 940 O O . THR A 1 123 ? 22.916 8.128 -13.468 1.00 84.12 123 THR A O 1
ATOM 943 N N . GLY A 1 124 ? 23.013 9.345 -11.583 1.00 80.50 124 GLY A N 1
ATOM 944 C CA . GLY A 1 124 ? 22.154 10.422 -12.094 1.00 80.50 124 GLY A CA 1
ATOM 945 C C . GLY A 1 124 ? 20.685 10.037 -12.309 1.00 80.50 124 GLY A C 1
ATOM 946 O O . GLY A 1 124 ? 19.982 10.737 -13.030 1.00 80.50 124 GLY A O 1
ATOM 947 N N . ALA A 1 125 ? 20.221 8.941 -11.700 1.00 82.44 125 ALA A N 1
ATOM 948 C CA . ALA A 1 125 ? 18.807 8.581 -11.685 1.00 82.44 125 ALA A CA 1
ATOM 949 C C . ALA A 1 125 ? 17.984 9.646 -10.944 1.00 82.44 125 ALA A C 1
ATOM 951 O O . ALA A 1 125 ? 18.420 10.150 -9.906 1.00 82.44 125 ALA A O 1
ATOM 952 N N . ASP A 1 126 ? 16.784 9.947 -11.444 1.00 82.69 126 ASP A N 1
ATOM 953 C CA . ASP A 1 126 ? 15.807 10.699 -10.660 1.00 82.69 126 ASP A CA 1
ATOM 954 C C . ASP A 1 126 ? 15.363 9.904 -9.420 1.00 82.69 126 ASP A C 1
ATOM 956 O O . ASP A 1 126 ? 15.573 8.692 -9.328 1.00 82.69 126 ASP A O 1
ATOM 960 N N . GLU A 1 127 ? 14.751 10.587 -8.451 1.00 82.38 127 GLU A N 1
ATOM 961 C CA . GLU A 1 127 ? 14.364 10.000 -7.161 1.00 82.38 127 GLU A CA 1
ATOM 962 C C . GLU A 1 127 ? 13.486 8.751 -7.316 1.00 82.38 127 GLU A C 1
ATOM 964 O O . GLU A 1 127 ? 13.697 7.760 -6.616 1.00 82.38 127 GLU A O 1
ATOM 969 N N . ARG A 1 128 ? 12.539 8.753 -8.263 1.00 78.56 128 ARG A N 1
ATOM 970 C CA . ARG A 1 128 ? 11.631 7.623 -8.483 1.00 78.56 128 ARG A CA 1
ATOM 971 C C . ARG A 1 128 ? 12.391 6.420 -9.033 1.00 78.56 128 ARG A C 1
ATOM 973 O O . ARG A 1 128 ? 12.258 5.321 -8.502 1.00 78.56 128 ARG A O 1
ATOM 980 N N . ILE A 1 129 ? 13.222 6.627 -10.053 1.00 81.12 129 ILE A N 1
ATOM 981 C CA . ILE A 1 129 ? 14.028 5.551 -10.642 1.00 81.12 129 ILE A CA 1
ATOM 982 C C . ILE A 1 129 ? 15.074 5.038 -9.646 1.00 81.12 129 ILE A C 1
ATOM 984 O O . ILE A 1 129 ? 15.309 3.835 -9.568 1.00 81.12 129 ILE A O 1
ATOM 988 N N . ALA A 1 130 ? 15.662 5.909 -8.825 1.00 89.31 130 ALA A N 1
ATOM 989 C CA . ALA A 1 130 ? 16.593 5.506 -7.775 1.00 89.31 130 ALA A CA 1
ATOM 990 C C . ALA A 1 130 ? 15.934 4.601 -6.718 1.00 89.31 130 ALA A C 1
ATOM 992 O O . ALA A 1 130 ? 16.564 3.647 -6.253 1.00 89.31 130 ALA A O 1
ATOM 993 N N . ILE A 1 131 ? 14.674 4.877 -6.358 1.00 85.06 131 ILE A N 1
ATOM 994 C CA . ILE A 1 131 ? 13.873 4.022 -5.473 1.00 85.06 131 ILE A CA 1
ATOM 995 C C . ILE A 1 131 ? 13.643 2.656 -6.123 1.00 85.06 131 ILE A C 1
ATOM 997 O O . ILE A 1 131 ? 13.929 1.632 -5.502 1.00 85.06 131 ILE A O 1
ATOM 1001 N N . GLU A 1 132 ? 13.179 2.628 -7.375 1.00 82.88 132 GLU A N 1
ATOM 1002 C CA . GLU A 1 132 ? 12.927 1.377 -8.099 1.00 82.88 132 GLU A CA 1
ATOM 1003 C C . GLU A 1 132 ? 14.196 0.524 -8.238 1.00 82.88 132 GLU A C 1
ATOM 1005 O O . GLU A 1 132 ? 14.162 -0.670 -7.947 1.00 82.88 132 GLU A O 1
ATOM 1010 N N . ILE A 1 133 ? 15.335 1.133 -8.587 1.00 89.88 133 ILE A N 1
ATOM 1011 C CA . ILE A 1 133 ? 16.636 0.449 -8.651 1.00 89.88 133 ILE A CA 1
ATOM 1012 C C . ILE A 1 133 ? 17.003 -0.169 -7.297 1.00 89.88 133 ILE A C 1
ATOM 1014 O O . ILE A 1 133 ? 17.507 -1.290 -7.252 1.00 89.88 133 ILE A O 1
ATOM 1018 N N . ALA A 1 134 ? 16.762 0.533 -6.187 1.00 94.75 134 ALA A N 1
ATOM 1019 C CA . ALA A 1 134 ? 17.091 0.023 -4.859 1.00 94.75 134 ALA A CA 1
ATOM 1020 C C . ALA A 1 134 ? 16.244 -1.208 -4.484 1.00 94.75 134 ALA A C 1
ATOM 1022 O O . ALA A 1 134 ? 16.777 -2.170 -3.934 1.00 94.75 134 ALA A O 1
ATOM 1023 N N . PHE A 1 135 ? 14.950 -1.210 -4.815 1.00 89.12 135 PHE A N 1
ATOM 1024 C CA . PHE A 1 135 ? 14.083 -2.372 -4.594 1.00 89.12 135 PHE A CA 1
ATOM 1025 C C . PHE A 1 135 ? 14.411 -3.542 -5.528 1.00 89.12 135 PHE A C 1
ATOM 1027 O O . PHE A 1 135 ? 14.366 -4.693 -5.095 1.00 89.12 135 PHE A O 1
ATOM 1034 N N . GLU A 1 136 ? 14.768 -3.264 -6.782 1.00 88.50 136 GLU A N 1
ATOM 1035 C CA . GLU A 1 136 ? 15.186 -4.290 -7.742 1.00 88.50 136 GLU A CA 1
ATOM 1036 C C . GLU A 1 136 ? 16.495 -4.964 -7.300 1.00 88.50 136 GLU A C 1
ATOM 1038 O O . GLU A 1 136 ? 16.576 -6.189 -7.256 1.00 88.50 136 GLU A O 1
ATOM 1043 N N . LEU A 1 137 ? 17.496 -4.183 -6.869 1.00 96.56 137 LEU A N 1
ATOM 1044 C CA . LEU A 1 137 ? 18.736 -4.706 -6.280 1.00 96.56 137 LEU A CA 1
ATOM 1045 C C . LEU A 1 137 ? 18.470 -5.565 -5.038 1.00 96.56 137 LEU A C 1
ATOM 1047 O O . LEU A 1 137 ? 19.119 -6.593 -4.857 1.00 96.56 137 LEU A O 1
ATOM 1051 N N . GLY A 1 138 ? 17.510 -5.167 -4.198 1.00 93.50 138 GLY A N 1
ATOM 1052 C CA . GLY A 1 138 ? 17.092 -5.951 -3.036 1.00 93.50 138 GLY A CA 1
ATOM 1053 C C . GLY A 1 138 ? 16.623 -7.349 -3.426 1.00 93.50 138 GLY A C 1
ATOM 1054 O O . GLY A 1 138 ? 17.173 -8.342 -2.954 1.00 93.50 138 GLY A O 1
ATOM 1055 N N . GLN A 1 139 ? 15.677 -7.419 -4.363 1.00 88.69 139 GLN A N 1
ATOM 1056 C CA . GLN A 1 139 ? 15.153 -8.680 -4.888 1.00 88.69 139 GLN A CA 1
ATOM 1057 C C . GLN A 1 139 ? 16.243 -9.515 -5.584 1.00 88.69 139 GLN A C 1
ATOM 1059 O O . GLN A 1 139 ? 16.279 -10.737 -5.437 1.00 88.69 139 GLN A O 1
ATOM 1064 N N . LEU A 1 140 ? 17.156 -8.875 -6.326 1.00 91.00 140 LEU A N 1
ATOM 1065 C CA . LEU A 1 140 ? 18.233 -9.567 -7.045 1.00 91.00 140 LEU A CA 1
ATOM 1066 C C . LEU A 1 140 ? 19.199 -10.230 -6.064 1.00 91.00 140 LEU A C 1
ATOM 1068 O O . LEU A 1 140 ? 19.609 -11.372 -6.260 1.00 91.00 140 LEU A O 1
ATOM 1072 N N . HIS A 1 141 ? 19.524 -9.540 -4.973 1.00 96.75 141 HIS A N 1
ATOM 1073 C CA . HIS A 1 141 ? 20.356 -10.094 -3.915 1.00 96.75 141 HIS A CA 1
ATOM 1074 C C . HIS A 1 141 ? 19.680 -11.234 -3.152 1.00 96.75 141 HIS A C 1
ATOM 1076 O O . HIS A 1 141 ? 20.379 -12.160 -2.753 1.00 96.75 141 HIS A O 1
ATOM 1082 N N . GLU A 1 142 ? 18.352 -11.239 -3.000 1.00 91.81 142 GLU A N 1
ATOM 1083 C CA . GLU A 1 142 ? 17.643 -12.414 -2.467 1.00 91.81 142 GLU A CA 1
ATOM 1084 C C . GLU A 1 142 ? 17.789 -13.629 -3.390 1.00 91.81 142 GLU A C 1
ATOM 1086 O O . GLU A 1 142 ? 18.024 -14.738 -2.916 1.00 91.81 142 GLU A O 1
ATOM 1091 N N . ARG A 1 143 ? 17.714 -13.434 -4.715 1.00 94.00 143 ARG A N 1
ATOM 1092 C CA . ARG A 1 143 ? 17.936 -14.519 -5.690 1.00 94.00 143 ARG A CA 1
ATOM 1093 C C . ARG A 1 143 ? 19.359 -15.062 -5.675 1.00 94.00 143 ARG A C 1
ATOM 1095 O O . ARG A 1 143 ? 19.552 -16.235 -5.980 1.00 94.00 143 ARG A O 1
ATOM 1102 N N . LEU A 1 144 ? 20.320 -14.221 -5.313 1.00 95.69 144 LEU A N 1
ATOM 1103 C CA . LEU A 1 144 ? 21.733 -14.566 -5.179 1.00 95.69 144 LEU A CA 1
ATOM 1104 C C . LEU A 1 144 ? 22.116 -15.042 -3.765 1.00 95.69 144 LEU A C 1
ATOM 1106 O O . LEU A 1 144 ? 23.304 -15.162 -3.482 1.00 95.69 144 LEU A O 1
ATOM 1110 N N . ASP A 1 145 ? 21.143 -15.294 -2.880 1.00 95.44 145 ASP A N 1
ATOM 1111 C CA . ASP A 1 145 ? 21.369 -15.727 -1.489 1.00 95.44 145 ASP A CA 1
ATOM 1112 C C . ASP A 1 145 ? 22.289 -14.771 -0.692 1.00 95.44 145 ASP A C 1
ATOM 1114 O O . ASP A 1 145 ? 23.136 -15.171 0.106 1.00 95.44 145 ASP A O 1
ATOM 1118 N N . ALA A 1 146 ? 22.131 -13.462 -0.925 1.00 96.06 146 ALA A N 1
ATOM 1119 C CA . ALA A 1 146 ? 22.912 -12.388 -0.309 1.00 96.06 146 ALA A CA 1
ATOM 1120 C C . ALA A 1 146 ? 22.035 -11.485 0.593 1.00 96.06 146 ALA A C 1
ATOM 1122 O O . ALA A 1 146 ? 21.814 -10.308 0.279 1.00 96.06 146 ALA A O 1
ATOM 1123 N N . PRO A 1 147 ? 21.544 -11.989 1.742 1.00 94.06 147 PRO A N 1
ATOM 1124 C CA . PRO A 1 147 ? 20.525 -11.317 2.554 1.00 94.06 147 PRO A CA 1
ATOM 1125 C C . PRO A 1 147 ? 20.971 -9.966 3.132 1.00 94.06 147 PRO A C 1
ATOM 1127 O O . PRO A 1 147 ? 20.170 -9.037 3.221 1.00 94.06 147 PRO A O 1
ATOM 1130 N N . GLU A 1 148 ? 22.250 -9.801 3.486 1.00 96.69 148 GLU A N 1
ATOM 1131 C CA . GLU A 1 148 ? 22.760 -8.518 3.999 1.00 96.69 148 GLU A CA 1
ATOM 1132 C C . GLU A 1 148 ? 22.749 -7.419 2.926 1.00 96.69 148 GLU A C 1
ATOM 1134 O O . GLU A 1 148 ? 22.378 -6.267 3.191 1.00 96.69 148 GLU A O 1
ATOM 1139 N N . ARG A 1 149 ? 23.107 -7.776 1.685 1.00 96.69 149 ARG A N 1
ATOM 1140 C CA . ARG A 1 149 ? 23.063 -6.853 0.542 1.00 96.69 149 ARG A CA 1
ATOM 1141 C C . ARG A 1 149 ? 21.621 -6.533 0.164 1.00 96.69 149 ARG A C 1
ATOM 1143 O O . ARG A 1 149 ? 21.312 -5.366 -0.074 1.00 96.69 149 ARG A O 1
ATOM 1150 N N . ALA A 1 150 ? 20.738 -7.532 0.202 1.00 95.12 150 ALA A N 1
ATOM 1151 C CA . ALA A 1 150 ? 19.307 -7.342 -0.006 1.00 95.12 150 ALA A CA 1
ATOM 1152 C C . ALA A 1 150 ? 18.723 -6.346 1.009 1.00 95.12 150 ALA A C 1
ATOM 1154 O O . ALA A 1 150 ? 18.136 -5.332 0.626 1.00 95.12 150 ALA A O 1
ATOM 1155 N N . MET A 1 151 ? 18.979 -6.563 2.303 1.00 96.25 151 MET A N 1
ATOM 1156 C CA . MET A 1 151 ? 18.530 -5.678 3.383 1.00 96.25 151 MET A CA 1
ATOM 1157 C C . MET A 1 151 ? 19.050 -4.244 3.213 1.00 96.25 151 MET A C 1
ATOM 1159 O O . MET A 1 151 ? 18.307 -3.275 3.395 1.00 96.25 151 MET A O 1
ATOM 1163 N N . THR A 1 152 ? 20.317 -4.096 2.827 1.00 97.38 152 THR A N 1
ATOM 1164 C CA . THR A 1 152 ? 20.932 -2.789 2.556 1.00 97.38 152 THR A CA 1
ATOM 1165 C C . THR A 1 152 ? 20.212 -2.058 1.422 1.00 97.38 152 THR A C 1
ATOM 1167 O O . THR A 1 152 ? 19.886 -0.873 1.551 1.00 97.38 152 THR A O 1
ATOM 1170 N N . ALA A 1 153 ? 19.920 -2.765 0.329 1.00 95.00 153 ALA A N 1
ATOM 1171 C CA . ALA A 1 153 ? 19.229 -2.217 -0.830 1.00 95.00 153 ALA A CA 1
ATOM 1172 C C . ALA A 1 153 ? 17.773 -1.829 -0.501 1.00 95.00 153 ALA A C 1
ATOM 1174 O O . ALA A 1 153 ? 17.374 -0.691 -0.761 1.00 95.00 153 ALA A O 1
ATOM 1175 N N . PHE A 1 154 ? 17.019 -2.690 0.192 1.00 94.38 154 PHE A N 1
ATOM 1176 C CA . PHE A 1 154 ? 15.662 -2.375 0.656 1.00 94.38 154 PHE A CA 1
ATOM 1177 C C . PHE A 1 154 ? 15.628 -1.189 1.621 1.00 94.38 154 PHE A C 1
ATOM 1179 O O . PHE A 1 154 ? 14.798 -0.291 1.485 1.00 94.38 154 PHE A O 1
ATOM 1186 N N . THR A 1 155 ? 16.570 -1.125 2.563 1.00 95.12 155 THR A N 1
ATOM 1187 C CA . THR A 1 155 ? 16.686 0.005 3.495 1.00 95.12 155 THR A CA 1
ATOM 1188 C C . THR A 1 155 ? 16.964 1.309 2.749 1.00 95.12 155 THR A C 1
ATOM 1190 O O . THR A 1 155 ? 16.416 2.356 3.098 1.00 95.12 155 THR A O 1
ATOM 1193 N N . LYS A 1 156 ? 17.791 1.263 1.697 1.00 94.56 156 LYS A N 1
ATOM 1194 C CA . LYS A 1 156 ? 18.028 2.416 0.824 1.00 94.56 156 LYS A CA 1
ATOM 1195 C C . LYS A 1 156 ? 16.756 2.838 0.087 1.00 94.56 156 LYS A C 1
ATOM 1197 O O . LYS A 1 156 ? 16.447 4.027 0.111 1.00 94.56 156 LYS A O 1
ATOM 1202 N N . GLY A 1 157 ? 16.023 1.894 -0.507 1.00 92.19 157 GLY A N 1
ATOM 1203 C CA . GLY A 1 157 ? 14.753 2.161 -1.191 1.00 92.19 157 GLY A CA 1
ATOM 1204 C C . GLY A 1 157 ? 13.717 2.800 -0.267 1.00 92.19 157 GLY A C 1
ATOM 1205 O O . GLY A 1 157 ? 13.164 3.845 -0.597 1.00 92.19 157 GLY A O 1
ATOM 1206 N N . ASN A 1 158 ? 13.542 2.249 0.937 1.00 89.38 158 ASN A N 1
ATOM 1207 C CA . ASN A 1 158 ? 12.633 2.786 1.953 1.00 89.38 158 ASN A CA 1
ATOM 1208 C C . ASN A 1 158 ? 13.004 4.208 2.391 1.00 89.38 158 ASN A C 1
ATOM 1210 O O . ASN A 1 158 ? 12.126 5.055 2.540 1.00 89.38 158 ASN A O 1
ATOM 1214 N N . ARG A 1 159 ? 14.299 4.488 2.582 1.00 91.12 159 ARG A N 1
ATOM 1215 C CA . ARG A 1 159 ? 14.766 5.830 2.952 1.00 91.12 159 ARG A CA 1
ATOM 1216 C C . ARG A 1 159 ? 14.446 6.848 1.862 1.00 91.12 159 ARG A C 1
ATOM 1218 O O . ARG A 1 159 ? 13.819 7.859 2.154 1.00 91.12 159 ARG A O 1
ATOM 1225 N N . LEU A 1 160 ? 14.809 6.546 0.615 1.00 89.50 160 LEU A N 1
ATOM 1226 C CA . LEU A 1 160 ? 14.520 7.419 -0.525 1.00 89.50 160 LEU A CA 1
ATOM 1227 C C . LEU A 1 160 ? 13.008 7.634 -0.695 1.00 89.50 160 LEU A C 1
ATOM 1229 O O . LEU A 1 160 ? 12.562 8.760 -0.886 1.00 89.50 160 LEU A O 1
ATOM 1233 N N . ALA A 1 161 ? 12.206 6.575 -0.548 1.00 85.31 161 ALA A N 1
ATOM 1234 C CA . ALA A 1 161 ? 10.752 6.677 -0.592 1.00 85.31 161 ALA A CA 1
ATOM 1235 C C . ALA A 1 161 ? 10.205 7.590 0.517 1.00 85.31 161 ALA A C 1
ATOM 1237 O O . ALA A 1 161 ? 9.324 8.403 0.253 1.00 85.31 161 ALA A O 1
ATOM 1238 N N . SER A 1 162 ? 10.758 7.524 1.733 1.00 82.00 162 SER A N 1
ATOM 1239 C CA . SER A 1 162 ? 10.328 8.380 2.849 1.00 82.00 162 SER A CA 1
ATOM 1240 C C . SER A 1 162 ? 10.624 9.873 2.648 1.00 82.00 162 SER A C 1
ATOM 1242 O O . SER A 1 162 ? 9.960 10.713 3.248 1.00 82.00 162 SER A O 1
ATOM 1244 N N . GLU A 1 163 ? 11.586 10.218 1.787 1.00 83.62 163 GLU A N 1
ATOM 1245 C CA . GLU A 1 163 ? 11.984 11.604 1.504 1.00 83.62 163 GLU A CA 1
ATOM 1246 C C . GLU A 1 163 ? 11.100 12.275 0.432 1.00 83.62 163 GLU A C 1
ATOM 1248 O O . GLU A 1 163 ? 11.100 13.514 0.307 1.00 83.62 163 GLU A O 1
ATOM 1253 N N . LEU A 1 164 ? 10.313 11.478 -0.310 1.00 80.31 164 LEU A N 1
ATOM 1254 C CA . LEU A 1 164 ? 9.416 11.968 -1.354 1.00 80.31 164 LEU A CA 1
ATOM 1255 C C . LEU A 1 164 ? 8.385 12.953 -0.777 1.00 80.31 164 LEU A C 1
ATOM 1257 O O . LEU A 1 164 ? 7.834 12.719 0.302 1.00 80.31 164 LEU A O 1
ATOM 1261 N N . PRO A 1 165 ? 8.020 14.018 -1.519 1.00 74.81 165 PRO A N 1
ATOM 1262 C CA . PRO A 1 165 ? 7.054 15.017 -1.060 1.00 74.81 165 PRO A CA 1
ATOM 1263 C C . PRO A 1 165 ? 5.717 14.438 -0.578 1.00 74.81 165 PRO A C 1
ATOM 1265 O O . PRO A 1 165 ? 5.148 14.952 0.381 1.00 74.81 165 PRO A O 1
ATOM 1268 N N . ALA A 1 166 ? 5.247 13.349 -1.198 1.00 68.50 166 ALA A N 1
ATOM 1269 C CA . ALA A 1 166 ? 4.014 12.657 -0.817 1.00 68.50 166 ALA A CA 1
ATOM 1270 C C . ALA A 1 166 ? 4.051 12.083 0.612 1.00 68.50 166 ALA A C 1
ATOM 1272 O O . ALA A 1 166 ? 3.008 11.957 1.246 1.00 68.50 166 ALA A O 1
ATOM 1273 N N . HIS A 1 167 ? 5.242 11.770 1.130 1.00 67.31 167 HIS A N 1
ATOM 1274 C CA . HIS A 1 167 ? 5.439 11.207 2.465 1.00 67.31 167 HIS A CA 1
ATOM 1275 C C . HIS A 1 167 ? 5.855 12.251 3.506 1.00 67.31 167 HIS A C 1
ATOM 1277 O O . HIS A 1 167 ? 5.782 11.973 4.698 1.00 67.31 167 HIS A O 1
ATOM 1283 N N . ARG A 1 168 ? 6.194 13.483 3.096 1.00 66.69 168 ARG A N 1
ATOM 1284 C CA . ARG A 1 168 ? 6.538 14.577 4.027 1.00 66.69 168 ARG A CA 1
ATOM 1285 C C . ARG A 1 168 ? 5.375 15.030 4.908 1.00 66.69 168 ARG A C 1
ATOM 1287 O O . ARG A 1 168 ? 5.612 15.647 5.938 1.00 66.69 168 ARG A O 1
ATOM 1294 N N . ALA A 1 169 ? 4.139 14.751 4.496 1.00 66.00 169 ALA A N 1
ATOM 1295 C CA . ALA A 1 169 ? 2.948 15.021 5.297 1.00 66.00 169 ALA A CA 1
ATOM 1296 C C . ALA A 1 169 ? 2.703 13.964 6.391 1.00 66.00 169 ALA A C 1
ATOM 1298 O O . ALA A 1 169 ? 1.796 14.139 7.196 1.00 66.00 169 ALA A O 1
ATOM 1299 N N . ILE A 1 170 ? 3.471 12.868 6.409 1.00 70.88 170 ILE A N 1
ATOM 1300 C CA . ILE A 1 170 ? 3.323 11.779 7.377 1.00 70.88 170 ILE A CA 1
ATOM 1301 C C . ILE A 1 170 ? 4.388 11.951 8.461 1.00 70.88 170 ILE A C 1
ATOM 1303 O O . ILE A 1 170 ? 5.572 11.709 8.220 1.00 70.88 170 ILE A O 1
ATOM 1307 N N . ASP A 1 171 ? 3.974 12.334 9.668 1.00 79.50 171 ASP A N 1
ATOM 1308 C CA . ASP A 1 171 ? 4.874 12.415 10.817 1.00 79.50 171 ASP A CA 1
ATOM 1309 C C . ASP A 1 171 ? 4.902 11.082 11.582 1.00 79.50 171 ASP A C 1
ATOM 1311 O O . ASP A 1 171 ? 3.988 10.708 12.320 1.00 79.50 171 ASP A O 1
ATOM 1315 N N . LYS A 1 172 ? 6.003 10.341 11.427 1.00 81.94 172 LYS A N 1
ATOM 1316 C CA . LYS A 1 172 ? 6.239 9.102 12.180 1.00 81.94 172 LYS A CA 1
ATOM 1317 C C . LYS A 1 172 ? 6.260 9.343 13.693 1.00 81.94 172 LYS A C 1
ATOM 1319 O O . LYS A 1 172 ? 5.826 8.474 14.449 1.00 81.94 172 LYS A O 1
ATOM 1324 N N . ASN A 1 173 ? 6.812 10.468 14.141 1.00 85.81 173 ASN A N 1
ATOM 1325 C CA . ASN A 1 173 ? 6.927 10.766 15.565 1.00 85.81 173 ASN A CA 1
ATOM 1326 C C . ASN A 1 173 ? 5.564 11.090 16.168 1.00 85.81 173 ASN A C 1
ATOM 1328 O O . ASN A 1 173 ? 5.330 10.731 17.317 1.00 85.81 173 ASN A O 1
ATOM 1332 N N . GLU A 1 174 ? 4.661 11.691 15.393 1.00 86.94 174 GLU A N 1
ATOM 1333 C CA . GLU A 1 174 ? 3.266 11.875 15.795 1.00 86.94 174 GLU A CA 1
ATOM 1334 C C . GLU A 1 174 ? 2.591 10.521 16.049 1.00 86.94 174 GLU A C 1
ATOM 1336 O O . GLU A 1 174 ? 2.054 10.296 17.133 1.00 86.94 174 GLU A O 1
ATOM 1341 N N . PHE A 1 175 ? 2.709 9.570 15.116 1.00 87.44 175 PHE A N 1
ATOM 1342 C CA . PHE A 1 175 ? 2.145 8.226 15.286 1.00 87.44 175 PHE A CA 1
ATOM 1343 C C . PHE A 1 175 ? 2.765 7.458 16.467 1.00 87.44 175 PHE A C 1
ATOM 1345 O O . PHE A 1 175 ? 2.054 6.837 17.257 1.00 87.44 175 PHE A O 1
ATOM 1352 N N . LEU A 1 176 ? 4.091 7.517 16.640 1.00 89.94 176 LEU A N 1
ATOM 1353 C CA . LEU A 1 176 ? 4.759 6.906 17.797 1.00 89.94 176 LEU A CA 1
ATOM 1354 C C . LEU A 1 176 ? 4.362 7.579 19.117 1.00 89.94 176 LEU A C 1
ATOM 1356 O O . LEU A 1 176 ? 4.183 6.896 20.126 1.00 89.94 176 LEU A O 1
ATOM 1360 N N . GLY A 1 177 ? 4.199 8.902 19.108 1.00 92.56 177 GLY A N 1
ATOM 1361 C CA . GLY A 1 177 ? 3.698 9.671 20.241 1.00 92.56 177 GLY A CA 1
ATOM 1362 C C . GLY A 1 177 ? 2.273 9.269 20.610 1.00 92.56 177 GLY A C 1
ATOM 1363 O O . GLY A 1 177 ? 1.980 9.097 21.790 1.00 92.56 177 GLY A O 1
ATOM 1364 N N . LEU A 1 178 ? 1.416 9.030 19.614 1.00 91.06 178 LEU A N 1
ATOM 1365 C CA . LEU A 1 178 ? 0.061 8.525 19.815 1.00 91.06 178 LEU A CA 1
ATOM 1366 C C . LEU A 1 178 ? 0.059 7.142 20.472 1.00 91.06 178 LEU A C 1
ATOM 1368 O O . LEU A 1 178 ? -0.649 6.946 21.457 1.00 91.06 178 LEU A O 1
ATOM 1372 N N . ILE A 1 179 ? 0.878 6.204 19.982 1.00 92.62 179 ILE A N 1
ATOM 1373 C CA . ILE A 1 179 ? 1.019 4.874 20.597 1.00 92.62 179 ILE A CA 1
ATOM 1374 C C . ILE A 1 179 ? 1.441 5.011 22.060 1.00 92.62 179 ILE A C 1
ATOM 1376 O O . ILE A 1 179 ? 0.824 4.407 22.934 1.00 92.62 179 ILE A O 1
ATOM 1380 N N . HIS A 1 180 ? 2.451 5.839 22.340 1.00 93.75 180 HIS A N 1
ATOM 1381 C CA . HIS A 1 180 ? 2.917 6.064 23.705 1.00 93.75 180 HIS A CA 1
ATOM 1382 C C . HIS A 1 180 ? 1.840 6.701 24.596 1.00 93.75 180 HIS A C 1
ATOM 1384 O O . HIS A 1 180 ? 1.686 6.308 25.752 1.00 93.75 180 HIS A O 1
ATOM 1390 N N . ALA A 1 181 ? 1.064 7.649 24.066 1.00 92.69 181 ALA A N 1
ATOM 1391 C CA . ALA A 1 181 ? -0.036 8.276 24.789 1.00 92.69 181 ALA A CA 1
ATOM 1392 C C . ALA A 1 181 ? -1.158 7.276 25.110 1.00 92.69 181 ALA A C 1
ATOM 1394 O O . ALA A 1 181 ? -1.703 7.309 26.213 1.00 92.69 181 ALA A O 1
ATOM 1395 N N . ILE A 1 182 ? -1.490 6.377 24.176 1.00 92.31 182 ILE A N 1
ATOM 1396 C CA . ILE A 1 182 ? -2.491 5.325 24.395 1.00 92.31 182 ILE A CA 1
ATOM 1397 C C . ILE A 1 182 ? -1.998 4.331 25.443 1.00 92.31 182 ILE A C 1
ATOM 1399 O O . ILE A 1 182 ? -2.739 4.038 26.380 1.00 92.31 182 ILE A O 1
ATOM 1403 N N . ASP A 1 183 ? -0.764 3.850 25.309 1.00 90.94 183 ASP A N 1
ATOM 1404 C CA . ASP A 1 183 ? -0.141 2.910 26.246 1.00 90.94 183 ASP A CA 1
ATOM 1405 C C . ASP A 1 183 ? -0.100 3.485 27.669 1.00 90.94 183 ASP A C 1
ATOM 1407 O O . ASP A 1 183 ? -0.545 2.850 28.621 1.00 90.94 183 ASP A O 1
ATOM 1411 N N . THR A 1 184 ? 0.306 4.751 27.800 1.00 90.69 184 THR A N 1
ATOM 1412 C CA . THR A 1 184 ? 0.360 5.451 29.093 1.00 90.69 184 THR A CA 1
ATOM 1413 C C . THR A 1 184 ? -1.027 5.653 29.712 1.00 90.69 184 THR A C 1
ATOM 1415 O O . THR A 1 184 ? -1.172 5.573 30.930 1.00 90.69 184 THR A O 1
ATOM 1418 N N . ALA A 1 185 ? -2.050 5.943 28.901 1.00 87.69 185 ALA A N 1
ATOM 1419 C CA . ALA A 1 185 ? -3.404 6.186 29.397 1.00 87.69 185 ALA A CA 1
ATOM 1420 C C . ALA A 1 185 ? -4.154 4.894 29.761 1.00 87.69 185 ALA A C 1
ATOM 1422 O O . ALA A 1 185 ? -4.989 4.920 30.661 1.00 87.69 185 ALA A O 1
ATOM 1423 N N . SER A 1 186 ? -3.875 3.776 29.083 1.00 88.12 186 SER A N 1
ATOM 1424 C CA . SER A 1 186 ? -4.670 2.538 29.137 1.00 88.12 186 SER A CA 1
ATOM 1425 C C . SER A 1 186 ? -4.427 1.684 30.392 1.00 88.12 186 SER A C 1
ATOM 1427 O O . SER A 1 186 ? -4.179 0.484 30.292 1.00 88.12 186 SER A O 1
ATOM 1429 N N . THR A 1 187 ? -4.512 2.281 31.585 1.00 90.88 187 THR A N 1
ATOM 1430 C CA . THR A 1 187 ? -4.415 1.548 32.859 1.00 90.88 187 THR A CA 1
ATOM 1431 C C . THR A 1 187 ? -5.764 0.929 33.263 1.00 90.88 187 THR A C 1
ATOM 1433 O O . THR A 1 187 ? -6.816 1.428 32.848 1.00 90.88 187 THR A O 1
ATOM 1436 N N . PRO A 1 188 ? -5.780 -0.135 34.092 1.00 91.25 188 PRO A N 1
ATOM 1437 C CA . PRO A 1 188 ? -7.023 -0.713 34.607 1.00 91.25 188 PRO A CA 1
ATOM 1438 C C . PRO A 1 188 ? -7.917 0.312 35.316 1.00 91.25 188 PRO A C 1
ATOM 1440 O O . PRO A 1 188 ? -9.108 0.387 35.029 1.00 91.25 188 PRO A O 1
ATOM 1443 N N . GLU A 1 189 ? -7.342 1.167 36.165 1.00 91.44 189 GLU A N 1
ATOM 1444 C CA . GLU A 1 189 ? -8.078 2.192 36.918 1.00 91.44 189 GLU A CA 1
ATOM 1445 C C . GLU A 1 189 ? -8.711 3.230 35.988 1.00 91.44 189 GLU A C 1
ATOM 1447 O O . GLU A 1 189 ? -9.812 3.722 36.240 1.00 91.44 189 GLU A O 1
ATOM 1452 N N . TRP A 1 190 ? -8.022 3.563 34.893 1.00 90.94 190 TRP A N 1
ATOM 1453 C CA . TRP A 1 190 ? -8.552 4.468 33.886 1.00 90.94 190 TRP A CA 1
ATOM 1454 C C . TRP A 1 190 ? -9.766 3.866 33.182 1.00 90.94 190 TRP A C 1
ATOM 1456 O O . TRP A 1 190 ? -10.764 4.566 33.025 1.00 90.94 190 TRP A O 1
ATOM 1466 N N . ILE A 1 191 ? -9.703 2.583 32.809 1.00 89.62 191 ILE A N 1
ATOM 1467 C CA . ILE A 1 191 ? -10.802 1.855 32.154 1.00 89.62 191 ILE A CA 1
ATOM 1468 C C . ILE A 1 191 ? -11.999 1.697 33.100 1.00 89.62 191 ILE A C 1
ATOM 1470 O O . ILE A 1 191 ? -13.136 1.950 32.705 1.00 89.62 191 ILE A O 1
ATOM 1474 N N . GLU A 1 192 ? -11.757 1.328 34.359 1.00 88.62 192 GLU A N 1
ATOM 1475 C CA . GLU A 1 192 ? -12.801 1.188 35.383 1.00 88.62 192 GLU A CA 1
ATOM 1476 C C . GLU A 1 192 ? -13.491 2.521 35.709 1.00 88.62 192 GLU A C 1
ATOM 1478 O O . GLU A 1 192 ? -14.676 2.545 36.041 1.00 88.62 192 GLU A O 1
ATOM 1483 N N . GLY A 1 193 ? -12.771 3.640 35.580 1.00 87.75 193 GLY A N 1
ATOM 1484 C CA . GLY A 1 193 ? -13.290 4.988 35.817 1.00 87.75 193 GLY A CA 1
ATOM 1485 C C . GLY A 1 193 ? -14.180 5.545 34.702 1.00 87.75 193 GLY A C 1
ATOM 1486 O O . GLY A 1 193 ? -14.671 6.672 34.813 1.00 87.75 193 GLY A O 1
ATOM 1487 N N . TRP A 1 194 ? -14.380 4.811 33.607 1.00 90.44 194 TRP A N 1
ATOM 1488 C CA . TRP A 1 194 ? -15.194 5.280 32.492 1.00 90.44 194 TRP A CA 1
ATOM 1489 C C . TRP A 1 194 ? -16.677 5.354 32.844 1.00 90.44 194 TRP A C 1
ATOM 1491 O O . TRP A 1 194 ? -17.250 4.463 33.469 1.00 90.44 194 TRP A O 1
ATOM 1501 N N . THR A 1 195 ? -17.339 6.405 32.361 1.00 84.56 195 THR A N 1
ATOM 1502 C CA . THR A 1 195 ? -18.803 6.442 32.380 1.00 84.56 195 THR A CA 1
ATOM 1503 C C . THR A 1 195 ? -19.345 5.303 31.519 1.00 84.56 195 THR A C 1
ATOM 1505 O O . THR A 1 195 ? -18.933 5.143 30.368 1.00 84.56 195 THR A O 1
ATOM 1508 N N . SER A 1 196 ? -20.258 4.508 32.083 1.00 77.00 196 SER A N 1
ATOM 1509 C CA . SER A 1 196 ? -20.906 3.421 31.350 1.00 77.00 196 SER A CA 1
ATOM 1510 C C . SER A 1 196 ? -21.673 3.978 30.152 1.00 77.00 196 SER A C 1
ATOM 1512 O O . SER A 1 196 ? -22.288 5.039 30.239 1.00 77.00 196 SER A O 1
ATOM 1514 N N . ALA A 1 197 ? -21.622 3.256 29.036 1.00 79.00 197 ALA A N 1
ATOM 1515 C CA . ALA A 1 197 ? -22.452 3.511 27.873 1.00 79.00 197 ALA A CA 1
ATOM 1516 C C . ALA A 1 197 ? -23.169 2.214 27.491 1.00 79.00 197 ALA A C 1
ATOM 1518 O O . ALA A 1 197 ? -22.552 1.142 27.539 1.00 79.00 197 ALA A O 1
ATOM 1519 N N . PRO A 1 198 ? -24.446 2.277 27.078 1.00 83.88 198 PRO A N 1
ATOM 1520 C CA . PRO A 1 198 ? -25.179 1.083 26.691 1.00 83.88 198 PRO A CA 1
ATOM 1521 C C . PRO A 1 198 ? -24.503 0.400 25.491 1.00 83.88 198 PRO A C 1
ATOM 1523 O O . PRO A 1 198 ? -23.916 1.090 24.644 1.00 83.88 198 PRO A O 1
ATOM 1526 N N . PRO A 1 199 ? -24.573 -0.938 25.382 1.00 85.06 199 PRO A N 1
ATOM 1527 C CA . PRO A 1 199 ? -24.085 -1.653 24.207 1.00 85.06 199 PRO A CA 1
ATOM 1528 C C . PRO A 1 199 ? -24.807 -1.178 22.941 1.00 85.06 199 PRO A C 1
ATOM 1530 O O . PRO A 1 199 ? -25.953 -0.728 22.993 1.00 85.06 199 PRO A O 1
ATOM 1533 N N . ALA A 1 200 ? -24.122 -1.242 21.800 1.00 83.69 200 ALA A N 1
ATOM 1534 C CA . ALA A 1 200 ? -24.777 -1.028 20.511 1.00 83.69 200 ALA A CA 1
ATOM 1535 C C . ALA A 1 200 ? -25.711 -2.212 20.202 1.00 83.69 200 ALA A C 1
ATOM 1537 O O . ALA A 1 200 ? -25.438 -3.333 20.627 1.00 83.69 200 ALA A O 1
ATOM 1538 N N . GLU A 1 201 ? -26.798 -1.966 19.468 1.00 84.88 201 GLU A N 1
ATOM 1539 C CA . GLU A 1 201 ? -27.775 -3.007 19.111 1.00 84.88 201 GLU A CA 1
ATOM 1540 C C . GLU A 1 201 ? -27.159 -4.089 18.205 1.00 84.88 201 GLU A C 1
ATOM 1542 O O . GLU A 1 201 ? -27.354 -5.278 18.446 1.00 84.88 201 GLU A O 1
ATOM 1547 N N . ASP A 1 202 ? -26.336 -3.683 17.232 1.00 88.19 202 ASP A N 1
ATOM 1548 C CA . ASP A 1 202 ? -25.512 -4.575 16.406 1.00 88.19 202 ASP A CA 1
ATOM 1549 C C . ASP A 1 202 ? -24.074 -4.029 16.326 1.00 88.19 202 ASP A C 1
ATOM 1551 O O . ASP A 1 202 ? -23.753 -3.227 15.443 1.00 88.19 202 ASP A O 1
ATOM 1555 N N . PRO A 1 203 ? -23.202 -4.356 17.299 1.00 92.25 203 PRO A N 1
ATOM 1556 C CA . PRO A 1 203 ? -21.845 -3.836 17.314 1.00 92.25 203 PRO A CA 1
ATOM 1557 C C . PRO A 1 203 ? -21.000 -4.469 16.192 1.00 92.25 203 PRO A C 1
ATOM 1559 O O . PRO A 1 203 ? -21.130 -5.672 15.919 1.00 92.25 203 PRO A O 1
ATOM 1562 N N . PRO A 1 204 ? -20.082 -3.695 15.581 1.00 94.44 204 PRO A N 1
ATOM 1563 C CA . PRO A 1 204 ? -19.175 -4.205 14.560 1.00 94.44 204 PRO A CA 1
ATOM 1564 C C . PRO A 1 204 ? -18.261 -5.308 15.111 1.00 94.44 204 PRO A C 1
ATOM 1566 O O . PRO A 1 204 ? -17.997 -5.409 16.313 1.00 94.44 204 PRO A O 1
ATOM 1569 N N . ILE A 1 205 ? -17.766 -6.149 14.207 1.00 95.00 205 ILE A N 1
ATOM 1570 C CA . ILE A 1 205 ? -16.671 -7.084 14.472 1.00 95.00 205 ILE A CA 1
ATOM 1571 C C . ILE A 1 205 ? -15.386 -6.425 13.978 1.00 95.00 205 ILE A C 1
ATOM 1573 O O . ILE A 1 205 ? -15.301 -6.087 12.803 1.00 95.00 205 ILE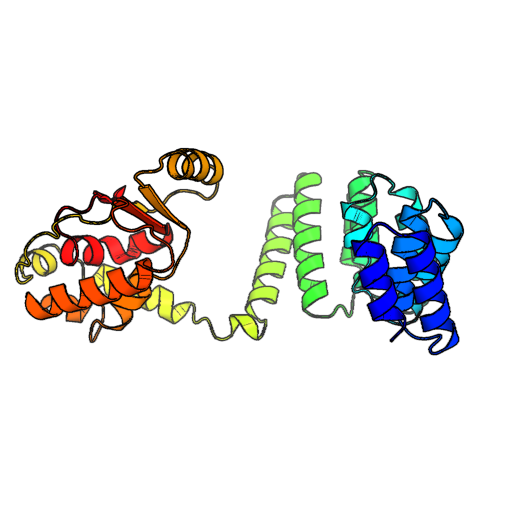 A O 1
ATOM 1577 N N . PHE A 1 206 ? -14.391 -6.272 14.845 1.00 94.81 206 PHE A N 1
ATOM 1578 C CA . PHE A 1 206 ? -13.079 -5.741 14.486 1.00 94.81 206 PHE A CA 1
ATOM 1579 C C . PHE A 1 206 ? -12.093 -6.888 14.271 1.00 94.81 206 PHE A C 1
ATOM 1581 O O . PHE A 1 206 ? -11.921 -7.719 15.161 1.00 94.81 206 PHE A O 1
ATOM 1588 N N . LEU A 1 207 ? -11.450 -6.924 13.104 1.00 91.88 207 LEU A N 1
ATOM 1589 C CA . LEU A 1 207 ? -10.378 -7.866 12.774 1.00 91.88 207 LEU A CA 1
ATOM 1590 C C . LEU A 1 207 ? -9.022 -7.148 12.853 1.00 91.88 207 LEU A C 1
ATOM 1592 O O . LEU A 1 207 ? -8.743 -6.256 12.045 1.00 91.88 207 LEU A O 1
ATOM 1596 N N . LEU A 1 208 ? -8.179 -7.535 13.814 1.00 90.81 208 LEU A N 1
ATOM 1597 C CA . LEU A 1 208 ? -6.979 -6.805 14.232 1.00 90.81 208 LEU A CA 1
ATOM 1598 C C . LEU A 1 208 ? -5.709 -7.665 14.146 1.00 90.81 208 LEU A C 1
ATOM 1600 O O . LEU A 1 208 ? -5.745 -8.880 14.271 1.00 90.81 208 LEU A O 1
ATOM 1604 N N . GLY A 1 209 ? -4.546 -7.034 13.956 1.00 84.19 209 GLY A N 1
ATOM 1605 C CA . GLY A 1 209 ? -3.247 -7.693 14.176 1.00 84.19 209 GLY A CA 1
ATOM 1606 C C . GLY A 1 209 ? -2.867 -8.859 13.245 1.00 84.19 209 GLY A C 1
ATOM 1607 O O . GLY A 1 209 ? -1.873 -9.534 13.508 1.00 84.19 209 GLY A O 1
ATOM 1608 N N . PHE A 1 210 ? -3.599 -9.112 12.156 1.00 76.94 210 PHE A N 1
ATOM 1609 C CA . PHE A 1 210 ? -3.275 -10.213 11.242 1.00 76.94 210 PHE A CA 1
ATOM 1610 C C . PHE A 1 210 ? -2.051 -9.907 10.355 1.00 76.94 210 PHE A C 1
ATOM 1612 O O . PHE A 1 210 ? -1.934 -8.797 9.825 1.00 76.94 210 PHE A O 1
ATOM 1619 N N . PRO A 1 211 ? -1.144 -10.883 10.138 1.00 63.69 211 PRO A N 1
ATOM 1620 C CA . PRO A 1 211 ? -0.026 -10.730 9.213 1.00 63.69 211 PRO A CA 1
ATOM 1621 C C . PRO A 1 211 ? -0.527 -10.582 7.768 1.00 63.69 211 PRO A C 1
ATOM 1623 O O . PRO A 1 211 ? -1.537 -11.163 7.380 1.00 63.69 211 PRO A O 1
ATOM 1626 N N . ARG A 1 212 ? 0.221 -9.847 6.932 1.00 61.50 212 ARG A N 1
ATOM 1627 C CA . ARG A 1 212 ? -0.107 -9.648 5.501 1.00 61.50 212 ARG A CA 1
ATOM 1628 C C . ARG A 1 212 ? -0.189 -10.965 4.706 1.00 61.50 212 ARG A C 1
ATOM 1630 O O . ARG A 1 212 ? -0.828 -11.011 3.663 1.00 61.50 212 ARG A O 1
ATOM 1637 N N . SER A 1 213 ? 0.441 -12.035 5.194 1.00 48.22 213 SER A N 1
ATOM 1638 C CA . SER A 1 213 ? 0.334 -13.388 4.639 1.00 48.22 213 SER A CA 1
ATOM 1639 C C . SER A 1 213 ? -0.974 -14.045 5.099 1.00 48.22 213 SER A C 1
ATOM 1641 O O . SER A 1 213 ? -1.133 -14.332 6.283 1.00 48.22 213 SER A O 1
ATOM 1643 N N . GLY A 1 214 ? -1.910 -14.276 4.172 1.00 59.41 214 GLY A N 1
ATOM 1644 C CA . GLY A 1 214 ? -3.180 -14.972 4.434 1.00 59.41 214 GLY A CA 1
ATOM 1645 C C . GLY A 1 214 ? -4.440 -14.101 4.374 1.00 59.41 214 GLY A C 1
ATOM 1646 O O . GLY A 1 214 ? -5.543 -14.643 4.433 1.00 59.41 214 GLY A O 1
ATOM 1647 N N . THR A 1 215 ? -4.310 -12.783 4.186 1.00 65.31 215 THR A N 1
ATOM 1648 C CA . THR A 1 215 ? -5.471 -11.878 4.113 1.00 65.31 215 THR A CA 1
ATOM 1649 C C . THR A 1 215 ? -6.392 -12.205 2.941 1.00 65.31 215 THR A C 1
ATOM 1651 O O . THR A 1 215 ? -7.601 -12.184 3.116 1.00 65.31 215 THR A O 1
ATOM 1654 N N . THR A 1 216 ? -5.846 -12.619 1.794 1.00 67.50 216 THR A N 1
ATOM 1655 C CA . THR A 1 216 ? -6.629 -12.928 0.586 1.00 67.50 216 THR A CA 1
ATOM 1656 C C . THR A 1 216 ? -7.620 -14.077 0.779 1.00 67.50 216 THR A C 1
ATOM 1658 O O . THR A 1 216 ? -8.735 -14.011 0.270 1.00 67.50 216 THR A O 1
ATOM 1661 N N . LEU A 1 217 ? -7.256 -15.130 1.521 1.00 74.38 217 LEU A N 1
ATOM 1662 C CA . LEU A 1 217 ? -8.179 -16.242 1.784 1.00 74.38 217 LEU A CA 1
ATOM 1663 C C . LEU A 1 217 ? -9.277 -15.818 2.765 1.00 74.38 217 LEU A C 1
ATOM 1665 O O . LEU A 1 217 ? -10.449 -16.107 2.541 1.00 74.38 217 LEU A O 1
ATOM 1669 N N . THR A 1 218 ? -8.908 -15.103 3.829 1.00 76.06 218 THR A N 1
ATOM 1670 C CA . THR A 1 218 ? -9.870 -14.558 4.796 1.00 76.06 218 THR A CA 1
ATOM 1671 C C . THR A 1 218 ? -10.842 -13.588 4.122 1.00 76.06 218 THR A C 1
ATOM 1673 O O . THR A 1 218 ? -12.046 -13.698 4.326 1.00 76.06 218 THR A O 1
ATOM 1676 N N . GLU A 1 219 ? -10.346 -12.701 3.260 1.00 74.94 219 GLU A N 1
ATOM 1677 C CA . GLU A 1 219 ? -11.150 -11.784 2.443 1.00 74.94 219 GLU A CA 1
ATOM 1678 C C . GLU A 1 219 ? -12.119 -12.546 1.539 1.00 74.94 219 GLU A C 1
ATOM 1680 O O . GLU A 1 219 ? -13.303 -12.232 1.519 1.00 74.94 219 GLU A O 1
ATOM 1685 N N . GLN A 1 220 ? -11.658 -13.590 0.842 1.00 78.62 220 GLN A N 1
ATOM 1686 C CA . GLN A 1 220 ? -12.525 -14.417 -0.003 1.00 78.62 220 GLN A CA 1
ATOM 1687 C C . GLN A 1 220 ? -13.633 -15.115 0.796 1.00 78.62 220 GLN A C 1
ATOM 1689 O O . GLN A 1 220 ? -14.777 -15.159 0.344 1.00 78.62 220 GLN A O 1
ATOM 1694 N N . ILE A 1 221 ? -13.315 -15.641 1.983 1.00 82.38 221 ILE A N 1
ATOM 1695 C CA . ILE A 1 221 ? -14.297 -16.292 2.862 1.00 82.38 221 ILE A CA 1
ATOM 1696 C C . ILE A 1 221 ? -15.341 -15.280 3.345 1.00 82.38 221 ILE A C 1
ATOM 1698 O O . ILE A 1 221 ? -16.537 -15.568 3.306 1.00 82.38 221 ILE A O 1
ATOM 1702 N N . LEU A 1 222 ? -14.903 -14.098 3.784 1.00 83.38 222 LEU A N 1
ATOM 1703 C CA . LEU A 1 222 ? -15.797 -13.050 4.275 1.00 83.38 222 LEU A CA 1
ATOM 1704 C C . LEU A 1 222 ? -16.670 -12.478 3.151 1.00 83.38 222 LEU A C 1
ATOM 1706 O O . LEU A 1 222 ? -17.883 -12.370 3.318 1.00 83.38 222 LEU A O 1
ATOM 1710 N N . ALA A 1 223 ? -16.082 -12.204 1.984 1.00 77.94 223 ALA A N 1
ATOM 1711 C CA . ALA A 1 223 ? -16.784 -11.685 0.814 1.00 77.94 223 ALA A CA 1
ATOM 1712 C C . ALA A 1 223 ? -17.831 -12.663 0.254 1.00 77.94 223 ALA A C 1
ATOM 1714 O O . ALA A 1 223 ? -18.815 -12.238 -0.350 1.00 77.94 223 ALA A O 1
ATOM 1715 N N . ALA A 1 224 ? -17.658 -13.973 0.463 1.00 82.00 224 ALA A N 1
ATOM 1716 C CA . ALA A 1 224 ? -18.643 -14.978 0.068 1.00 82.00 224 ALA A CA 1
ATOM 1717 C C . ALA A 1 224 ? -19.912 -14.965 0.945 1.00 82.00 224 ALA A C 1
ATOM 1719 O O . ALA A 1 224 ? -20.922 -15.572 0.579 1.00 82.00 224 ALA A O 1
ATOM 1720 N N . HIS A 1 225 ? -19.889 -14.292 2.099 1.00 86.56 225 HIS A N 1
ATOM 1721 C CA . HIS A 1 225 ? -20.983 -14.312 3.058 1.00 86.56 225 HIS A CA 1
ATOM 1722 C C . HIS A 1 225 ? -21.884 -13.075 2.908 1.00 86.56 225 HIS A C 1
ATOM 1724 O O . HIS A 1 225 ? -21.636 -12.034 3.504 1.00 86.56 225 HIS A O 1
ATOM 1730 N N . LEU A 1 226 ? -22.996 -13.207 2.176 1.00 81.44 226 LEU A N 1
ATOM 1731 C CA . LEU A 1 226 ? -23.900 -12.095 1.810 1.00 81.44 226 LEU A CA 1
ATOM 1732 C C . LEU A 1 226 ? -24.504 -11.302 2.987 1.00 81.44 226 LEU A C 1
ATOM 1734 O O . LEU A 1 226 ? -24.984 -10.190 2.792 1.00 81.44 226 LEU A O 1
ATOM 1738 N N . ALA A 1 227 ? -24.514 -11.870 4.195 1.00 87.50 227 ALA A N 1
ATOM 1739 C CA . ALA A 1 227 ? -24.976 -11.184 5.405 1.00 87.50 227 ALA A CA 1
ATOM 1740 C C . ALA A 1 227 ? -23.893 -10.325 6.089 1.00 87.50 227 ALA A C 1
ATOM 1742 O O . ALA A 1 227 ? -24.184 -9.682 7.097 1.00 87.50 227 ALA A O 1
ATOM 1743 N N . LEU A 1 228 ? -22.654 -10.343 5.588 1.00 89.25 228 LEU A N 1
ATOM 1744 C CA . LEU A 1 228 ? -21.543 -9.546 6.101 1.00 89.25 228 LEU A CA 1
ATOM 1745 C C . LEU A 1 228 ? -21.234 -8.393 5.146 1.00 89.25 228 LEU A C 1
ATOM 1747 O O . LEU A 1 228 ? -21.263 -8.549 3.927 1.00 89.25 228 LEU A O 1
ATOM 1751 N N . ALA A 1 229 ? -20.886 -7.248 5.719 1.00 90.50 229 ALA A N 1
ATOM 1752 C CA . ALA A 1 229 ? -20.222 -6.164 5.016 1.00 90.50 229 ALA A CA 1
ATOM 1753 C C . ALA A 1 229 ? -18.793 -6.063 5.548 1.00 90.50 229 ALA A C 1
ATOM 1755 O O . ALA A 1 229 ? -18.576 -5.660 6.693 1.00 90.50 229 ALA A O 1
ATOM 1756 N N . THR A 1 230 ? -17.829 -6.468 4.725 1.00 89.75 230 THR A N 1
ATOM 1757 C CA . THR A 1 230 ? -16.406 -6.403 5.066 1.00 89.75 230 THR A CA 1
ATOM 1758 C C . THR A 1 230 ? -15.822 -5.082 4.600 1.00 89.75 230 THR A C 1
ATOM 1760 O O . THR A 1 230 ? -15.925 -4.718 3.431 1.00 89.75 230 THR A O 1
ATOM 1763 N N . ILE A 1 231 ? -15.220 -4.359 5.536 1.00 89.94 231 ILE A N 1
ATOM 1764 C CA . ILE A 1 231 ? -14.592 -3.067 5.299 1.00 89.94 231 ILE A CA 1
ATOM 1765 C C . ILE A 1 231 ? -13.086 -3.279 5.330 1.00 89.94 231 ILE A C 1
ATOM 1767 O O . ILE A 1 231 ? -12.500 -3.454 6.396 1.00 89.94 231 ILE A O 1
ATOM 1771 N N . ASP A 1 232 ? -12.468 -3.268 4.153 1.00 87.44 232 ASP A N 1
ATOM 1772 C CA . ASP A 1 232 ? -11.037 -3.520 4.015 1.00 87.44 232 ASP A CA 1
ATOM 1773 C C . ASP A 1 232 ? -10.225 -2.222 4.067 1.00 87.44 232 ASP A C 1
ATOM 1775 O O . ASP A 1 232 ? -10.294 -1.394 3.152 1.00 87.44 232 ASP A O 1
ATOM 1779 N N . GLU A 1 233 ? -9.431 -2.078 5.134 1.00 87.38 233 GLU A N 1
ATOM 1780 C CA . GLU A 1 233 ? -8.401 -1.041 5.310 1.00 87.38 233 GLU A CA 1
ATOM 1781 C C . GLU A 1 233 ? -8.928 0.387 5.027 1.00 87.38 233 GLU A C 1
ATOM 1783 O O . GLU A 1 233 ? -8.300 1.183 4.325 1.00 87.38 233 GLU A O 1
ATOM 1788 N N . LYS A 1 234 ? -10.121 0.713 5.553 1.00 92.12 234 LYS A N 1
ATOM 1789 C CA . LYS A 1 234 ? -10.721 2.059 5.478 1.00 92.12 234 LYS A CA 1
ATOM 1790 C C . LYS A 1 234 ? -10.570 2.802 6.806 1.00 92.12 234 LYS A C 1
ATOM 1792 O O . LYS A 1 234 ? -10.777 2.174 7.835 1.00 92.12 234 LYS A O 1
ATOM 1797 N N . PRO A 1 235 ? -10.331 4.130 6.799 1.00 90.19 235 PRO A N 1
ATOM 1798 C CA . PRO A 1 235 ? -10.135 4.954 8.001 1.00 90.19 235 PRO A CA 1
ATOM 1799 C C . PRO A 1 235 ? -11.455 5.253 8.753 1.00 90.19 235 PRO A C 1
ATOM 1801 O O . PRO A 1 235 ? -11.752 6.394 9.100 1.00 90.19 235 PRO A O 1
ATOM 1804 N N . THR A 1 236 ? -12.301 4.242 8.963 1.00 94.44 236 THR A N 1
ATOM 1805 C CA . THR A 1 236 ? -13.624 4.357 9.607 1.00 94.44 236 THR A CA 1
ATOM 1806 C C . THR A 1 236 ? -13.507 4.719 11.082 1.00 94.44 236 THR A C 1
ATOM 1808 O O . THR A 1 236 ? -14.182 5.632 11.558 1.00 94.44 236 THR A O 1
ATOM 1811 N N . LEU A 1 237 ? -12.631 4.018 11.806 1.00 94.62 237 LEU A N 1
ATOM 1812 C CA . LEU A 1 237 ? -12.364 4.288 13.214 1.00 94.62 237 LEU A CA 1
ATOM 1813 C C . LEU A 1 237 ? -11.652 5.634 13.392 1.00 94.62 237 LEU A C 1
ATOM 1815 O O . LEU A 1 237 ? -12.044 6.399 14.266 1.00 94.62 237 LEU A O 1
ATOM 1819 N N . ASP A 1 238 ? -10.690 5.963 12.526 1.00 93.38 238 ASP A N 1
ATOM 1820 C CA . ASP A 1 238 ? -9.956 7.236 12.566 1.00 93.38 238 ASP A CA 1
ATOM 1821 C C . ASP A 1 238 ? -10.895 8.442 12.467 1.00 93.38 238 ASP A C 1
ATOM 1823 O O . ASP A 1 238 ? -10.758 9.396 13.231 1.00 93.38 238 ASP A O 1
ATOM 1827 N N . ALA A 1 239 ? -11.904 8.373 11.588 1.00 95.06 239 ALA A N 1
ATOM 1828 C CA . ALA A 1 239 ? -12.919 9.417 11.457 1.00 95.06 239 ALA A CA 1
ATOM 1829 C C . ALA A 1 239 ? -13.682 9.660 12.771 1.00 95.06 239 ALA A C 1
ATOM 1831 O O . ALA A 1 239 ? -13.989 10.798 13.106 1.00 95.06 239 ALA A O 1
ATOM 1832 N N . MET A 1 240 ? -13.965 8.602 13.535 1.00 96.88 240 MET A N 1
ATOM 1833 C CA . MET A 1 240 ? -14.591 8.720 14.852 1.00 96.88 240 MET A CA 1
ATOM 1834 C C . MET A 1 240 ? -13.607 9.239 15.908 1.00 96.88 240 MET A C 1
ATOM 1836 O O . MET A 1 240 ? -13.972 10.084 16.721 1.00 96.88 240 MET A O 1
ATOM 1840 N N . LEU A 1 241 ? -12.369 8.737 15.928 1.00 96.06 241 LEU A N 1
ATOM 1841 C CA . LEU A 1 241 ? -11.371 9.117 16.932 1.00 96.06 241 LEU A CA 1
ATOM 1842 C C . LEU A 1 241 ? -10.911 10.571 16.786 1.00 96.06 241 LEU A C 1
ATOM 1844 O O . LEU A 1 241 ? -10.617 11.208 17.795 1.00 96.06 241 LEU A O 1
ATOM 1848 N N . ALA A 1 242 ? -10.918 11.112 15.567 1.00 95.06 242 ALA A N 1
ATOM 1849 C CA . ALA A 1 242 ? -10.643 12.523 15.302 1.00 95.06 242 ALA A CA 1
ATOM 1850 C C . ALA A 1 242 ? -11.623 13.474 16.020 1.00 95.06 242 ALA A C 1
ATOM 1852 O O . ALA A 1 242 ? -11.252 14.593 16.368 1.00 95.06 242 ALA A O 1
ATOM 1853 N N . GLU A 1 243 ? -12.848 13.017 16.294 1.00 97.06 243 GLU A N 1
ATOM 1854 C CA . GLU A 1 243 ? -13.885 13.785 16.995 1.00 97.06 243 GLU A CA 1
ATOM 1855 C C . GLU A 1 243 ? -13.800 13.655 18.527 1.00 97.06 243 GLU A C 1
ATOM 1857 O O . GLU A 1 243 ? -14.587 14.265 19.252 1.00 97.06 243 GLU A O 1
ATOM 1862 N N . VAL A 1 244 ? -12.854 12.867 19.054 1.00 95.44 244 VAL A N 1
ATOM 1863 C CA . VAL A 1 244 ? -12.627 12.741 20.497 1.00 95.44 244 VAL A CA 1
ATOM 1864 C C . VAL A 1 244 ? -11.681 13.854 20.966 1.00 95.44 244 VAL A C 1
ATOM 1866 O O . VAL A 1 244 ? -10.490 13.828 20.643 1.00 95.44 244 VAL A O 1
ATOM 1869 N N . PRO A 1 245 ? -12.144 14.809 21.796 1.00 93.00 245 PRO A N 1
ATOM 1870 C CA . PRO A 1 245 ? -11.288 15.891 22.268 1.00 93.00 245 PRO A CA 1
ATOM 1871 C C . PRO A 1 245 ? -10.133 15.340 23.104 1.00 93.00 245 PRO A C 1
ATOM 1873 O O . PRO A 1 245 ? -10.365 14.652 24.092 1.00 93.00 245 PRO A O 1
ATOM 1876 N N . GLY A 1 246 ? -8.888 15.645 22.732 1.00 92.00 246 GLY A N 1
ATOM 1877 C CA . GLY A 1 246 ? -7.712 15.196 23.486 1.00 92.00 246 GLY A CA 1
ATOM 1878 C C . GLY A 1 246 ? -7.551 13.673 23.526 1.00 92.00 246 GLY A C 1
ATOM 1879 O O . GLY A 1 246 ? -7.125 13.129 24.549 1.00 92.00 246 GLY A O 1
ATOM 1880 N N . TYR A 1 247 ? -7.935 12.978 22.451 1.00 93.56 247 TYR A N 1
ATOM 1881 C CA . TYR A 1 247 ? -7.668 11.551 22.292 1.00 93.56 247 TYR A CA 1
ATOM 1882 C C . TYR A 1 247 ? -6.183 11.228 22.575 1.00 93.56 247 TYR A C 1
ATOM 1884 O O . TYR A 1 247 ? -5.311 11.948 22.085 1.00 93.56 247 TYR A O 1
ATOM 1892 N N . PRO A 1 248 ? -5.864 10.169 23.347 1.00 93.69 248 PRO A N 1
ATOM 1893 C CA . PRO A 1 248 ? -6.777 9.191 23.952 1.00 93.69 248 PRO A CA 1
ATOM 1894 C C . PRO A 1 248 ? -7.345 9.589 25.324 1.00 93.69 248 PRO A C 1
ATOM 1896 O O . PRO A 1 248 ? -8.398 9.082 25.706 1.00 93.69 248 PRO A O 1
ATOM 1899 N N . ALA A 1 249 ? -6.699 10.495 26.063 1.00 91.25 249 ALA A N 1
ATOM 1900 C CA . ALA A 1 249 ? -7.043 10.800 27.456 1.00 91.25 249 ALA A CA 1
ATOM 1901 C C . ALA A 1 249 ? -8.480 11.318 27.628 1.00 91.25 249 ALA A C 1
ATOM 1903 O O . ALA A 1 249 ? -9.187 10.912 28.554 1.00 91.25 249 ALA A O 1
ATOM 1904 N N . GLY A 1 250 ? -8.939 12.170 26.708 1.00 90.50 250 GLY A N 1
ATOM 1905 C CA . GLY A 1 250 ? -10.278 12.753 26.770 1.00 90.50 250 GLY A CA 1
ATOM 1906 C C . GLY A 1 250 ? -11.414 11.772 26.493 1.00 90.50 250 GLY A C 1
ATOM 1907 O O . GLY A 1 250 ? -12.570 12.124 26.717 1.00 90.50 250 GLY A O 1
ATOM 1908 N N . MET A 1 251 ? -11.112 10.521 26.116 1.00 91.94 251 MET A N 1
ATOM 1909 C CA . MET A 1 251 ? -12.123 9.468 26.116 1.00 91.94 251 MET A CA 1
ATOM 1910 C C . MET A 1 251 ? -12.759 9.327 27.497 1.00 91.94 251 MET A C 1
ATOM 1912 O O . MET A 1 251 ? -13.977 9.268 27.562 1.00 91.94 251 MET A O 1
ATOM 1916 N N . ALA A 1 252 ? -11.966 9.338 28.580 1.00 89.75 252 ALA A N 1
ATOM 1917 C CA . ALA A 1 252 ? -12.372 8.989 29.949 1.00 89.75 252 ALA A CA 1
ATOM 1918 C C . ALA A 1 252 ? -13.721 9.584 30.383 1.00 89.75 252 ALA A C 1
ATOM 1920 O O . ALA A 1 252 ? -14.584 8.864 30.891 1.00 89.75 252 ALA A O 1
ATOM 1921 N N . GLY A 1 253 ? -13.902 10.883 30.132 1.00 87.75 253 GLY A N 1
ATOM 1922 C CA . GLY A 1 253 ? -15.038 11.680 30.597 1.00 87.75 253 GLY A CA 1
ATOM 1923 C C . GLY A 1 253 ? -16.216 11.775 29.628 1.00 87.75 253 GLY A C 1
ATOM 1924 O O . GLY A 1 253 ? -17.132 12.550 29.887 1.00 87.75 253 GLY A O 1
ATOM 1925 N N . LEU A 1 254 ? -16.206 11.041 28.511 1.00 93.00 254 LEU A N 1
ATOM 1926 C CA . LEU A 1 254 ? -17.322 11.060 27.565 1.00 93.00 254 LEU A CA 1
ATOM 1927 C C . LEU A 1 254 ? -18.555 10.383 28.168 1.00 93.00 254 LEU A C 1
ATOM 1929 O O . LEU A 1 254 ? -18.493 9.205 28.530 1.00 93.00 254 LEU A O 1
ATOM 1933 N N . GLY A 1 255 ? -19.668 11.116 28.216 1.00 92.50 255 GLY A N 1
ATOM 1934 C CA . GLY A 1 255 ? -20.972 10.598 28.627 1.00 92.50 255 GLY A CA 1
ATOM 1935 C C . GLY A 1 255 ? -21.707 9.852 27.507 1.00 92.50 255 GLY A C 1
ATOM 1936 O O . GLY A 1 255 ? -21.307 9.885 26.341 1.00 92.50 255 GLY A O 1
ATOM 1937 N N . GLU A 1 256 ? -22.834 9.220 27.846 1.00 92.00 256 GLU A N 1
ATOM 1938 C CA . GLU A 1 256 ? -23.609 8.368 26.927 1.00 92.00 256 GLU A CA 1
ATOM 1939 C C . GLU A 1 256 ? -23.995 9.062 25.614 1.00 92.00 256 GLU A C 1
ATOM 1941 O O . GLU A 1 256 ? -23.822 8.492 24.538 1.00 92.00 256 GLU A O 1
ATOM 1946 N N . ALA A 1 257 ? -24.473 10.309 25.680 1.00 92.44 257 ALA A N 1
ATOM 1947 C CA . ALA A 1 257 ? -24.882 11.062 24.494 1.00 92.44 257 ALA A CA 1
ATOM 1948 C C . ALA A 1 257 ? -23.705 11.341 23.542 1.00 92.44 257 ALA A C 1
ATOM 1950 O O . ALA A 1 257 ? -23.865 11.284 22.324 1.00 92.44 257 ALA A O 1
ATOM 1951 N N . GLN A 1 258 ? -22.512 11.602 24.087 1.00 94.50 258 GLN A N 1
ATOM 1952 C CA . GLN A 1 258 ? -21.303 11.829 23.291 1.00 94.50 258 GLN A CA 1
ATOM 1953 C C . GLN A 1 258 ? -20.817 10.522 22.662 1.00 94.50 258 GLN A C 1
ATOM 1955 O O . GLN A 1 258 ? -20.475 10.499 21.483 1.00 94.50 258 GLN A O 1
ATOM 1960 N N . VAL A 1 259 ? -20.855 9.417 23.414 1.00 94.62 259 VAL A N 1
ATOM 1961 C CA . VAL A 1 259 ? -20.551 8.080 22.885 1.00 94.62 259 VAL A CA 1
ATOM 1962 C C . VAL A 1 259 ? -21.513 7.709 21.752 1.00 94.62 259 VAL A C 1
ATOM 1964 O O . VAL A 1 259 ? -21.070 7.238 20.707 1.00 94.62 259 VAL A O 1
ATOM 1967 N N . ALA A 1 260 ? -22.814 7.964 21.907 1.00 93.56 260 ALA A N 1
ATOM 1968 C CA . ALA A 1 260 ? -23.805 7.722 20.859 1.00 93.56 260 ALA A CA 1
ATOM 1969 C C . ALA A 1 260 ? -23.551 8.576 19.604 1.00 93.56 260 ALA A C 1
ATOM 1971 O O . ALA A 1 260 ? -23.642 8.062 18.489 1.00 93.56 260 ALA A O 1
ATOM 1972 N N . ALA A 1 261 ? -23.178 9.848 19.772 1.00 95.12 261 ALA A N 1
ATOM 1973 C CA . ALA A 1 261 ? -22.814 10.718 18.655 1.00 95.12 261 ALA A CA 1
ATOM 1974 C C . ALA A 1 261 ? -21.583 10.192 17.893 1.00 95.12 261 ALA A C 1
ATOM 1976 O O . ALA A 1 261 ? -21.618 10.101 16.667 1.00 95.12 261 ALA A O 1
ATOM 1977 N N . LEU A 1 262 ? -20.538 9.763 18.608 1.00 96.62 262 LEU A N 1
ATOM 1978 C CA . LEU A 1 262 ? -19.327 9.180 18.017 1.00 96.62 262 LEU A CA 1
ATOM 1979 C C . LEU A 1 262 ? -19.620 7.879 17.255 1.00 96.62 262 LEU A C 1
ATOM 1981 O O . LEU A 1 262 ? -19.140 7.696 16.138 1.00 96.62 262 LEU A O 1
ATOM 1985 N N . ARG A 1 263 ? -20.489 7.008 17.785 1.00 95.56 263 ARG A N 1
ATOM 1986 C CA . ARG A 1 263 ? -20.975 5.831 17.038 1.00 95.56 263 ARG A CA 1
ATOM 1987 C C . ARG A 1 263 ? -21.668 6.225 15.734 1.00 95.56 263 ARG A C 1
ATOM 1989 O O . ARG A 1 263 ? -21.518 5.525 14.738 1.00 95.56 263 ARG A O 1
ATOM 1996 N N . GLY A 1 264 ? -22.400 7.340 15.727 1.00 95.06 264 GLY A N 1
ATOM 1997 C CA . GLY A 1 264 ? -22.992 7.911 14.517 1.00 95.06 264 GLY A CA 1
ATOM 1998 C C . GLY A 1 264 ? -21.943 8.350 13.492 1.00 95.06 264 GLY A C 1
ATOM 1999 O O . GLY A 1 264 ? -22.107 8.083 12.304 1.00 95.06 264 GLY A O 1
ATOM 2000 N N . VAL A 1 265 ? -20.835 8.952 13.939 1.00 97.38 265 VAL A N 1
ATOM 2001 C CA . VAL A 1 265 ? -19.692 9.298 13.070 1.00 97.38 265 VAL A CA 1
ATOM 2002 C C . VAL A 1 265 ? -19.094 8.040 12.441 1.00 97.38 265 VAL A C 1
ATOM 2004 O O . VAL A 1 265 ? -18.931 7.985 11.222 1.00 97.38 265 VAL A O 1
ATOM 2007 N N . TYR A 1 266 ? -18.854 6.999 13.244 1.00 96.12 266 TYR A N 1
ATOM 2008 C CA . TYR A 1 266 ? -18.391 5.704 12.744 1.00 96.12 266 TYR A CA 1
ATOM 2009 C C . TYR A 1 266 ? -19.367 5.100 11.722 1.00 96.12 266 TYR A C 1
ATOM 2011 O O . TYR A 1 266 ? -18.960 4.726 10.625 1.00 96.12 266 TYR A O 1
ATOM 2019 N N . ALA A 1 267 ? -20.668 5.068 12.030 1.00 93.94 267 ALA A N 1
ATOM 2020 C CA . ALA A 1 267 ? -21.690 4.540 11.126 1.00 93.94 267 ALA A CA 1
ATOM 2021 C C . ALA A 1 267 ? -21.730 5.292 9.784 1.00 93.94 267 ALA A C 1
ATOM 2023 O O . ALA A 1 267 ? -21.834 4.665 8.730 1.00 93.94 267 ALA A O 1
ATOM 2024 N N . ASN A 1 268 ? -21.577 6.619 9.803 1.00 94.94 268 ASN A N 1
ATOM 2025 C CA . ASN A 1 268 ? -21.493 7.432 8.589 1.00 94.94 268 ASN A CA 1
ATOM 2026 C C . ASN A 1 268 ? -20.233 7.125 7.767 1.00 94.94 268 ASN A C 1
ATOM 2028 O O . ASN A 1 268 ? -20.303 7.101 6.540 1.00 94.94 268 ASN A O 1
ATOM 2032 N N . ALA A 1 269 ? -19.096 6.868 8.422 1.00 95.00 269 ALA A N 1
ATOM 2033 C CA . ALA A 1 269 ? -17.857 6.486 7.746 1.00 95.00 269 ALA A CA 1
ATOM 2034 C C . ALA A 1 269 ? -17.934 5.074 7.134 1.00 95.00 269 ALA A C 1
ATOM 2036 O O . ALA A 1 269 ? -17.326 4.813 6.097 1.00 95.00 269 ALA A O 1
ATOM 2037 N N . VAL A 1 270 ? -18.704 4.176 7.754 1.00 93.88 270 VAL A N 1
ATOM 2038 C CA . VAL A 1 270 ? -18.954 2.805 7.287 1.00 93.88 270 VAL A CA 1
ATOM 2039 C C . VAL A 1 270 ? -19.959 2.750 6.133 1.00 93.88 270 VAL A C 1
ATOM 2041 O O . VAL A 1 270 ? -19.790 1.943 5.219 1.00 93.88 270 VAL A O 1
ATOM 2044 N N . ALA A 1 271 ? -20.993 3.596 6.150 1.00 92.44 271 ALA A N 1
ATOM 2045 C CA . ALA A 1 271 ? -22.133 3.533 5.230 1.00 92.44 271 ALA A CA 1
ATOM 2046 C C . ALA A 1 271 ? -21.783 3.405 3.728 1.00 92.44 271 ALA A C 1
ATOM 2048 O O . ALA A 1 271 ? -22.464 2.645 3.041 1.00 92.44 271 ALA A O 1
ATOM 2049 N N . PRO A 1 272 ? -20.730 4.055 3.186 1.00 92.62 272 PRO A N 1
ATOM 2050 C CA . PRO A 1 272 ? -20.341 3.888 1.782 1.00 92.62 272 PRO A CA 1
ATOM 2051 C C . PRO A 1 272 ? -19.870 2.474 1.408 1.00 92.62 272 PRO A C 1
ATOM 2053 O O . PRO A 1 272 ? -19.808 2.149 0.223 1.00 92.62 272 PRO A O 1
ATOM 2056 N N . PHE A 1 273 ? -19.505 1.652 2.394 1.00 88.88 273 PHE A N 1
ATOM 2057 C CA . PHE A 1 273 ? -18.892 0.334 2.207 1.00 88.88 273 PHE A CA 1
ATOM 2058 C C . PHE A 1 273 ? -19.800 -0.824 2.637 1.00 88.88 273 PHE A C 1
ATOM 2060 O O . PHE A 1 273 ? -19.439 -1.982 2.437 1.00 88.88 273 PHE A O 1
ATOM 2067 N N . ALA A 1 274 ? -20.965 -0.536 3.221 1.00 87.50 274 ALA A N 1
ATOM 2068 C CA . ALA A 1 274 ? -21.837 -1.544 3.808 1.00 87.50 274 ALA A CA 1
ATOM 2069 C C . ALA A 1 274 ? -23.249 -1.510 3.219 1.00 87.50 274 ALA A C 1
ATOM 2071 O O . ALA A 1 274 ? -23.882 -0.460 3.120 1.00 87.50 274 ALA A O 1
ATOM 2072 N N . ALA A 1 275 ? -23.767 -2.687 2.863 1.00 82.94 275 ALA A N 1
ATOM 2073 C CA . ALA A 1 275 ? -25.165 -2.831 2.482 1.00 82.94 275 ALA A CA 1
ATOM 2074 C C . ALA A 1 275 ? -26.083 -2.670 3.715 1.00 82.94 275 ALA A C 1
ATOM 2076 O O . ALA A 1 275 ? -25.715 -3.109 4.809 1.00 82.94 275 ALA A O 1
ATOM 2077 N N . PRO A 1 276 ? -27.292 -2.094 3.565 1.00 81.62 276 PRO A N 1
ATOM 2078 C CA . PRO A 1 276 ? -28.238 -1.968 4.670 1.00 81.62 276 PRO A CA 1
ATOM 2079 C C . PRO A 1 276 ? -28.556 -3.322 5.318 1.00 81.62 276 PRO A C 1
ATOM 2081 O O . PRO A 1 276 ? -28.917 -4.273 4.628 1.00 81.62 276 PRO A O 1
ATOM 2084 N N . GLY A 1 277 ? -28.441 -3.398 6.646 1.00 83.19 277 GLY A N 1
ATOM 2085 C CA . GLY A 1 277 ? -28.737 -4.607 7.424 1.00 83.19 277 GLY A CA 1
ATOM 2086 C C . GLY A 1 277 ? -27.663 -5.700 7.373 1.00 83.19 277 GLY A C 1
ATOM 2087 O O . GLY A 1 277 ? -27.856 -6.751 7.980 1.00 83.19 277 GLY A O 1
ATOM 2088 N N . ALA A 1 278 ? -26.546 -5.478 6.674 1.00 89.06 278 ALA A N 1
ATOM 2089 C CA . ALA A 1 278 ? -25.398 -6.371 6.737 1.00 89.06 278 ALA A CA 1
ATOM 2090 C C . ALA A 1 278 ? -24.624 -6.154 8.042 1.00 89.06 278 ALA A C 1
ATOM 2092 O O . ALA A 1 278 ? -24.417 -5.020 8.478 1.00 89.06 278 ALA A O 1
ATOM 2093 N N . ARG A 1 279 ? -24.148 -7.246 8.639 1.00 91.75 279 ARG A N 1
ATOM 2094 C CA . ARG A 1 279 ? -23.315 -7.176 9.836 1.00 91.75 279 ARG A CA 1
ATOM 2095 C C . ARG A 1 279 ? -21.921 -6.680 9.470 1.00 91.75 279 ARG A C 1
ATOM 2097 O O . ARG A 1 279 ? -21.278 -7.230 8.575 1.00 91.75 279 ARG A O 1
ATOM 2104 N N . ILE A 1 280 ? -21.444 -5.670 10.189 1.00 94.50 280 ILE A N 1
ATOM 2105 C CA . ILE A 1 280 ? -20.168 -5.019 9.889 1.00 94.50 280 ILE A CA 1
ATOM 2106 C C . ILE A 1 280 ? -18.986 -5.860 10.375 1.00 94.50 280 ILE A C 1
ATOM 2108 O O . ILE A 1 280 ? -18.919 -6.244 11.546 1.00 94.50 280 ILE A O 1
ATOM 2112 N N . VAL A 1 281 ? -18.034 -6.096 9.473 1.00 93.88 281 VAL A N 1
ATOM 2113 C CA . VAL A 1 281 ? -16.704 -6.635 9.765 1.00 93.88 281 VAL A CA 1
ATOM 2114 C C . VAL A 1 281 ? -15.672 -5.593 9.345 1.00 93.88 281 VAL A C 1
ATOM 2116 O O . VAL A 1 281 ? -15.390 -5.430 8.161 1.00 93.88 281 VAL A O 1
ATOM 2119 N N . ASP A 1 282 ? -15.132 -4.869 10.316 1.00 93.44 282 ASP A N 1
ATOM 2120 C CA . ASP A 1 282 ? -14.137 -3.820 10.120 1.00 93.44 282 ASP A CA 1
ATOM 2121 C C . ASP A 1 282 ? -12.731 -4.419 10.208 1.00 93.44 282 ASP A C 1
ATOM 2123 O O . ASP A 1 282 ? -12.288 -4.872 11.270 1.00 93.44 282 ASP A O 1
ATOM 2127 N N . LYS A 1 283 ? -12.050 -4.487 9.062 1.00 90.38 283 LYS A N 1
ATOM 2128 C CA . LYS A 1 283 ? -10.750 -5.135 8.919 1.00 90.38 283 LYS A CA 1
ATOM 2129 C C . LYS A 1 283 ? -9.669 -4.091 8.669 1.00 90.38 283 LYS A C 1
ATOM 2131 O O . LYS A 1 283 ? -9.339 -3.758 7.529 1.00 90.38 283 LYS A O 1
ATOM 2136 N N . MET A 1 284 ? -9.046 -3.648 9.754 1.00 89.94 284 MET A N 1
ATOM 2137 C CA . MET A 1 284 ? -7.901 -2.744 9.722 1.00 89.94 284 MET A CA 1
ATOM 2138 C C . MET A 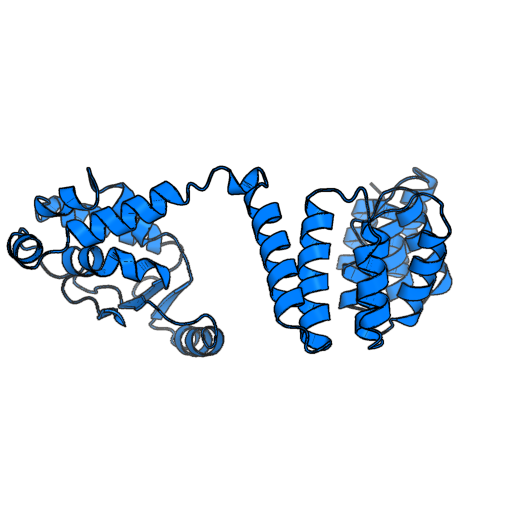1 284 ? -6.868 -3.190 10.767 1.00 89.94 284 MET A C 1
ATOM 2140 O O . MET A 1 284 ? -7.004 -2.862 11.945 1.00 89.94 284 MET A O 1
ATOM 2144 N N . PRO A 1 285 ? -5.815 -3.933 10.365 1.00 87.56 285 PRO A N 1
ATOM 2145 C CA . PRO A 1 285 ? -4.892 -4.572 11.306 1.00 87.56 285 PRO A CA 1
ATOM 2146 C C . PRO A 1 285 ? -4.227 -3.609 12.294 1.00 87.56 285 PRO A C 1
ATOM 2148 O O . PRO A 1 285 ? -4.031 -3.959 13.458 1.00 87.56 285 PRO A O 1
ATOM 2151 N N . LEU A 1 286 ? -3.908 -2.393 11.835 1.00 87.88 286 LEU A N 1
ATOM 2152 C CA . LEU A 1 286 ? -3.245 -1.368 12.643 1.00 87.88 286 LEU A CA 1
ATOM 2153 C C . LEU A 1 286 ? -4.150 -0.759 13.718 1.00 87.88 286 LEU A C 1
ATOM 2155 O O . LEU A 1 286 ? -3.628 -0.198 14.677 1.00 87.88 286 LEU A O 1
ATOM 2159 N N . ASN A 1 287 ? -5.469 -0.963 13.650 1.00 91.94 287 ASN A N 1
ATOM 2160 C CA . ASN A 1 287 ? -6.382 -0.508 14.696 1.00 91.94 287 ASN A CA 1
ATOM 2161 C C . ASN A 1 287 ? -6.199 -1.238 16.032 1.00 91.94 287 ASN A C 1
ATOM 2163 O O . ASN A 1 287 ? -6.841 -0.870 17.013 1.00 91.94 287 ASN A O 1
ATOM 2167 N N . ILE A 1 288 ? -5.318 -2.241 16.109 1.00 92.19 288 ILE A N 1
ATOM 2168 C CA . ILE A 1 288 ? -4.952 -2.892 17.371 1.00 92.19 288 ILE A CA 1
ATOM 2169 C C . ILE A 1 288 ? -4.506 -1.883 18.438 1.00 92.19 288 ILE A C 1
ATOM 2171 O O . ILE A 1 288 ? -4.827 -2.054 19.612 1.00 92.19 288 ILE A O 1
ATOM 2175 N N . ILE A 1 289 ? -3.857 -0.783 18.035 1.00 92.62 289 ILE A N 1
ATOM 2176 C CA . ILE A 1 289 ? -3.449 0.286 18.957 1.00 92.62 289 ILE A CA 1
ATOM 2177 C C . ILE A 1 289 ? -4.656 0.998 19.588 1.00 92.62 289 ILE A C 1
ATOM 2179 O O . ILE A 1 289 ? -4.532 1.590 20.648 1.00 92.62 289 ILE A O 1
ATOM 2183 N N . HIS A 1 290 ? -5.839 0.910 18.976 1.00 94.38 290 HIS A N 1
ATOM 2184 C CA . HIS A 1 290 ? -7.079 1.547 19.418 1.00 94.38 290 HIS A CA 1
ATOM 2185 C C . HIS A 1 290 ? -8.047 0.571 20.112 1.00 94.38 290 HIS A C 1
ATOM 2187 O O . HIS A 1 290 ? -9.226 0.891 20.280 1.00 94.38 290 HIS A O 1
ATOM 2193 N N . ALA A 1 291 ? -7.580 -0.601 20.560 1.00 92.50 291 ALA A N 1
ATOM 2194 C CA . ALA A 1 291 ? -8.423 -1.618 21.197 1.00 92.50 291 ALA A CA 1
ATOM 2195 C C . ALA A 1 291 ? -9.223 -1.084 22.404 1.00 92.50 291 ALA A C 1
ATOM 2197 O O . ALA A 1 291 ? -10.410 -1.384 22.545 1.00 92.50 291 ALA A O 1
ATOM 2198 N N . ALA A 1 292 ? -8.615 -0.226 23.234 1.00 91.50 292 ALA A N 1
ATOM 2199 C CA . ALA A 1 292 ? -9.299 0.420 24.358 1.00 91.50 292 ALA A CA 1
ATOM 2200 C C . ALA A 1 292 ? -10.481 1.292 23.892 1.00 91.50 292 ALA A C 1
ATOM 2202 O O . ALA A 1 292 ? -11.555 1.270 24.493 1.00 91.50 292 ALA A O 1
ATOM 2203 N N . ALA A 1 293 ? -10.316 2.013 22.780 1.00 93.81 293 ALA A N 1
ATOM 2204 C CA . ALA A 1 293 ? -11.379 2.825 22.205 1.00 93.81 293 ALA A CA 1
ATOM 2205 C C . ALA A 1 293 ? -12.525 1.953 21.672 1.00 93.81 293 ALA A C 1
ATOM 2207 O O . ALA A 1 293 ? -13.686 2.244 21.944 1.00 93.81 293 ALA A O 1
ATOM 2208 N N . MET A 1 294 ? -12.222 0.850 20.979 1.00 94.06 294 MET A N 1
ATOM 2209 C CA . MET A 1 294 ? -13.251 -0.096 20.522 1.00 94.06 294 MET A CA 1
ATOM 2210 C C . MET A 1 294 ? -14.038 -0.682 21.690 1.00 94.06 294 MET A C 1
ATOM 2212 O O . MET A 1 294 ? -15.264 -0.730 21.634 1.00 94.06 294 MET A O 1
ATOM 2216 N N . HIS A 1 295 ? -13.343 -1.080 22.760 1.00 91.31 295 HIS A N 1
ATOM 2217 C CA . HIS A 1 295 ? -13.975 -1.599 23.968 1.00 91.31 295 HIS A CA 1
ATOM 2218 C C . HIS A 1 295 ? -14.913 -0.567 24.605 1.00 91.31 295 HIS A C 1
ATOM 2220 O O . HIS A 1 295 ? -16.043 -0.898 24.961 1.00 91.31 295 HIS A O 1
ATOM 2226 N N . ARG A 1 296 ? -14.472 0.696 24.687 1.00 92.06 296 ARG A N 1
ATOM 2227 C CA . ARG A 1 296 ? -15.280 1.797 25.219 1.00 92.06 296 ARG A CA 1
ATOM 2228 C C . ARG A 1 296 ? -16.510 2.078 24.364 1.00 92.06 296 ARG A C 1
ATOM 2230 O O . ARG A 1 296 ? -17.628 2.173 24.866 1.00 92.06 296 ARG A O 1
ATOM 2237 N N . PHE A 1 297 ? -16.286 2.311 23.076 1.00 94.12 297 PHE A N 1
ATOM 2238 C CA . PHE A 1 297 ? -17.309 2.845 22.191 1.00 94.12 297 PHE A CA 1
ATOM 2239 C C . PHE A 1 297 ? -18.252 1.761 21.702 1.00 94.12 297 PHE A C 1
ATOM 2241 O O . PHE A 1 297 ? -19.416 2.065 21.486 1.00 94.12 297 PHE A O 1
ATOM 2248 N N . PHE A 1 298 ? -17.830 0.504 21.615 1.00 94.06 298 PHE A N 1
ATOM 2249 C CA . PHE A 1 298 ? -18.678 -0.610 21.199 1.00 94.06 298 PHE A CA 1
ATOM 2250 C C . PHE A 1 298 ? -18.622 -1.751 22.226 1.00 94.06 298 PHE A C 1
ATOM 2252 O O . PHE A 1 298 ? -18.078 -2.820 21.939 1.00 94.06 298 PHE A O 1
ATOM 2259 N N . PRO A 1 299 ? -19.211 -1.567 23.423 1.00 88.88 299 PRO A N 1
ATOM 2260 C CA . PRO A 1 299 ? -19.308 -2.647 24.390 1.00 88.88 299 PRO A CA 1
ATOM 2261 C C . PRO A 1 299 ? -20.099 -3.803 23.766 1.00 88.88 299 PRO A C 1
ATOM 2263 O O . PRO A 1 299 ? -21.205 -3.609 23.261 1.00 88.88 299 PRO A O 1
ATOM 2266 N N . GLY A 1 300 ? -19.507 -4.999 23.765 1.00 87.88 300 GLY A N 1
ATOM 2267 C CA . GLY A 1 300 ? -20.061 -6.189 23.109 1.00 87.88 300 GLY A CA 1
ATOM 2268 C C . GLY A 1 300 ? -19.584 -6.428 21.669 1.00 87.88 300 GLY A C 1
ATOM 2269 O O . GLY A 1 300 ? -19.908 -7.475 21.105 1.00 87.88 300 GLY A O 1
ATOM 2270 N N . ALA A 1 301 ? -18.794 -5.520 21.082 1.00 93.44 301 ALA A N 1
ATOM 2271 C CA . ALA A 1 301 ? -18.076 -5.797 19.838 1.00 93.44 301 ALA A CA 1
ATOM 2272 C C . ALA A 1 301 ? -17.122 -6.981 20.013 1.00 93.44 301 ALA A C 1
ATOM 2274 O O . ALA A 1 301 ? -16.512 -7.168 21.069 1.00 93.44 301 ALA A O 1
ATOM 2275 N N . LYS A 1 302 ? -16.971 -7.777 18.953 1.00 93.62 302 LYS A N 1
ATOM 2276 C CA . LYS A 1 302 ? -15.956 -8.833 18.912 1.00 93.62 302 LYS A CA 1
ATOM 2277 C C . LYS A 1 302 ? -14.665 -8.241 18.366 1.00 93.62 302 LYS A C 1
ATOM 2279 O O . LYS A 1 302 ? -14.686 -7.674 17.279 1.00 93.62 302 LYS A O 1
ATOM 2284 N N . LEU A 1 303 ? -13.575 -8.396 19.108 1.00 92.56 303 LEU A N 1
ATOM 2285 C CA . LEU A 1 303 ? -12.222 -8.090 18.659 1.00 92.56 303 LEU A CA 1
ATOM 2286 C C . LEU A 1 303 ? -11.552 -9.438 18.383 1.00 92.56 303 LEU A C 1
ATOM 2288 O O . LEU A 1 303 ? -11.464 -10.263 19.296 1.00 92.56 303 LEU A O 1
ATOM 2292 N N . VAL A 1 304 ? -11.183 -9.684 17.129 1.00 87.44 304 VAL A N 1
ATOM 2293 C CA . VAL A 1 304 ? -10.603 -10.949 16.650 1.00 87.44 304 VAL A CA 1
ATOM 2294 C C . VAL A 1 304 ? -9.210 -10.693 16.111 1.00 87.44 304 VAL A C 1
ATOM 2296 O O . VAL A 1 304 ? -9.053 -9.690 15.377 1.00 87.44 304 VAL A O 1
#

=== Feature glossary ===
Key to the feature types in this record:

Secondary structure (8-state, DSSP). Secondary structure is the local, repeating backbone conformation. DSSP classifies it into eight states by reading the hydrogen-bond network: three helix types (H, G, I), two β types (E, B), two non-regular types (T, S), and unstructured coil (-).

Backbone torsions (φ/ψ). Backbone dihedral angles. Every residue except chain termini has a φ (preceding-C → N → Cα → C) and a ψ (N → Cα → C → next-N). They are reported in degrees following the IUPAC sign convention. Secondary structure is essentially a statement about which (φ, ψ) basin each residue occupies.

Predicted aligned error. Predicted Aligned Error (PAE) is an AlphaFold confidence matrix: entry (i, j) is the expected error in the position of residue j, in ångströms, when the prediction is superimposed on the true structure at residue i. Low PAE within a block of residues means that block is internally rigid and well-predicted; high PAE between two blocks means their relative placement is uncertain even if each block individually is confident.

B-factor. B-factor (Debye–Waller factor) reflects atomic displacement in the crystal lattice. It is an experimental observable (units Å²), not a prediction; low values mean the atom is pinned down, high values mean it moves or is heterogeneous across the crystal.

Secondary structure (3-state, P-SEA). Three-state secondary structure (P-SEA) collapses the eight DSSP classes into helix (a), strand (b), and coil (c). P-SEA assigns these from Cα geometry alone — distances and angles — without requiring backbone oxygens, so it works on any Cα trace.

Sequence. Primary structure: the covalent order of the twenty standard amino acids along the backbone. Two proteins with the same sequence will (almost always) fold to the same structure; two with 30% identity often share a fold but not the details.

pLDDT. pLDDT is the predicted lDDT-Cα score: AlphaFold's confidence that the local environment of each residue (all inter-atomic distances within 15 Å) is correctly placed. It is a per-residue number between 0 and 100, with higher meaning more reliable.

InterPro / GO / CATH / organism. Functional annotations link the protein to curated databases. InterPro entries identify conserved domains and families by matching the sequence against member-database signatures (Pfam, PROSITE, CDD, …). Gene Ontology (GO) terms describe molecular function, biological process, and cellular component in a controlled vocabulary. CATH places the structure in a hierarchical fold classification (Class/Architecture/Topology/Homologous-superfamily). The organism is the source species.

Contact-map, Ramachandran, and PAE plots. Three diagnostic plots accompany the record. The Cα contact map visualizes the tertiary structure as a 2D adjacency matrix (8 Å cutoff, sequence-local contacts suppressed). The Ramachandran plot shows the distribution of backbone (φ, ψ) torsions, with points in the α and β basins reflecting secondary structure content. The PAE plot shows AlphaFold's inter-residue confidence as a color matrix.

mmCIF coordinates. The mmCIF table is the protein's shape written out atom by atom. For each backbone N, Cα, C, and carbonyl O, it records an (x, y, z) coordinate triple in Å plus the residue type, chain letter, and residue number.

Radius of gyration, Cα contacts, bounding box. Three whole-structure scalars: the radius of gyration (RMS distance of Cα from centroid, in Å), the count of Cα–Cα contacts (pairs closer than 8 Å and separated by more than four residues in sequence — i.e. tertiary, not local, contacts), and the bounding-box dimensions. Together they distinguish compact globular folds from extended fibres or disordered chains.

Foldseek 3Di. The Foldseek 3Di string encodes local tertiary geometry as a 20-letter alphabet — one character per residue — derived from the relative positions of nearby Cα atoms. Unlike the amino-acid sequence, 3Di is a direct function of the 3D structure, so two proteins with the same fold have similar 3Di strings even at low sequence identity.

Rendered structure images. Six rendered views show the 3D structure from the faces of a cube — i.e. along ±x, ±y, ±z. Rendering representation is drawn randomly per protein from cartoon (secondary-structure ribbons), sticks (backbone bonds), or molecular surface; coloring is either N→C rainbow (blue at the N-terminus through red at the C-terminus) or one color per chain.

Nearest PDB structures. The Foldseek neighbor list gives the closest experimentally determined structures in the PDB, ranked by structural alignment. TM-score near 1 means near-identical fold; near 0.3 means only rough topology match. This is how one finds what a novel AlphaFold prediction most resembles in the solved-structure universe.

Solvent-accessible surface area. SASA measures how much of the protein is reachable by solvent. It is computed by rolling a water-sized probe over the atomic surface and summing the exposed area (Å²). Per-residue SASA distinguishes core (buried, low SASA) from surface (exposed, high SASA) residues; total SASA is a whole-molecule size measure.